Protein AF-F2JMZ4-F1 (afdb_monomer_lite)

Secondary structure (DSSP, 8-state):
-EEEE---GGG--EEEEEEEETTEEEEEEE--TT-SEEEEEEEETTS-----TTS-SEEEEHHHHHHHSSEEES---BSEEEEEEEEEEE-SS-EEEEEPGGGTTEEEEE-B-EEEEEEEEEEEPTT-SEEEEEEEEEESS-B-GGGEEEEEEESS--SSTTSSEEEE-SSPBPSEEEEPPPEEEETTEEEEEEE-TT-TTGGGEEEEE-

pLDDT: mean 90.11, std 8.17, range [57.97, 98.44]

Foldseek 3Di:
DAEDACPDPLQDKADWDWDADQQKIWIDTDHRPPAQWKFKAKDAPVDPDDGDPVDGPDIGGPVNCVVVVTDMDNHNDAFKMKMFIWGWDDDPVDTYTYDYPPQRRMDIDHGHAWEKEKEWDWADDPPDQKIKIKMKIATQAKFFQQQKWKFKDFQDAAPACVRHDIDTAPGTDHHGIDTGDIDIHGPRIYMDMDTHPPDPPSVSHDYYYD

Sequence (210 aa):
MEVKMCENTLLRLTGLKAEVKEDEVYLSFKWPRELEQVYIYRRNLLEKEDFNRDKPYRKYTQSEYVRFGGFIDAHPGMGLIEYEVCPYVQTPEETYLISSEEGNNRVQVMTRKIAIRYILKERKKLFSNSKMVQMQVFCEVDLPREALCYVKKKGSIPVNNEDGMQFQFISDFVAGDNILPEIEVAKDEYVRIYLSDEVEHKEVYGIYKE

Organism: Cellulosilyticum lentocellum (strain ATCC 49066 / DSM 5427 / NCIMB 11756 / RHM5) (NCBI:txid642492)

Radius of gyration: 24.06 Å; chains: 1; bounding box: 59×27×70 Å

Structure (mmCIF, N/CA/C/O backbone):
data_AF-F2JMZ4-F1
#
_entry.id   AF-F2JMZ4-F1
#
loop_
_atom_site.group_PDB
_atom_site.id
_atom_site.type_symbol
_atom_site.label_atom_id
_atom_site.label_alt_id
_atom_site.label_comp_id
_atom_site.label_asym_id
_atom_site.label_entity_id
_atom_site.label_seq_id
_atom_site.pdbx_PDB_ins_code
_atom_site.Cartn_x
_atom_site.Cartn_y
_atom_site.Cartn_z
_atom_site.occupancy
_atom_site.B_iso_or_equiv
_atom_site.auth_seq_id
_atom_site.auth_comp_id
_atom_site.auth_asym_id
_atom_site.auth_atom_id
_atom_site.pdbx_PDB_model_num
ATOM 1 N N . MET A 1 1 ? 14.142 -15.835 -19.908 1.00 71.62 1 MET A N 1
ATOM 2 C CA . MET A 1 1 ? 14.962 -14.977 -20.809 1.00 71.62 1 MET A CA 1
ATOM 3 C C . MET A 1 1 ? 16.226 -14.569 -20.062 1.00 71.62 1 MET A C 1
ATOM 5 O O . MET A 1 1 ? 16.128 -14.367 -18.859 1.00 71.62 1 MET A O 1
ATOM 9 N N . GLU A 1 2 ? 17.390 -14.505 -20.714 1.00 81.69 2 GLU A N 1
ATOM 10 C CA . GLU A 1 2 ? 18.656 -14.173 -20.034 1.00 81.69 2 GLU A CA 1
ATOM 11 C C . GLU A 1 2 ? 18.690 -12.692 -19.611 1.00 81.69 2 GLU A C 1
ATOM 13 O O . GLU A 1 2 ? 18.217 -11.823 -20.348 1.00 81.69 2 GLU A O 1
ATOM 18 N N . VAL A 1 3 ? 19.226 -12.408 -18.419 1.00 78.56 3 VAL A N 1
ATOM 19 C CA . VAL A 1 3 ? 19.448 -11.047 -17.905 1.00 78.56 3 VAL A CA 1
ATOM 20 C C . VAL A 1 3 ? 20.950 -10.835 -17.759 1.00 78.56 3 VAL A C 1
ATOM 22 O O . VAL A 1 3 ? 21.609 -11.611 -17.068 1.00 78.56 3 VAL A O 1
ATOM 25 N N . LYS A 1 4 ? 21.482 -9.792 -18.396 1.00 81.38 4 LYS A N 1
ATOM 26 C CA . LYS A 1 4 ? 22.909 -9.452 -18.398 1.00 81.38 4 LYS A CA 1
ATOM 27 C C . LYS A 1 4 ? 23.152 -8.116 -17.702 1.00 81.38 4 LYS A C 1
ATOM 29 O O . LYS A 1 4 ? 22.311 -7.217 -17.748 1.00 81.38 4 LYS A O 1
ATOM 34 N N . MET A 1 5 ? 24.322 -7.974 -17.085 1.00 74.94 5 MET A N 1
ATOM 35 C CA . MET A 1 5 ? 24.767 -6.690 -16.544 1.00 74.94 5 MET A CA 1
ATOM 36 C C . MET A 1 5 ? 25.103 -5.713 -17.676 1.00 74.94 5 MET A C 1
ATOM 38 O O . MET A 1 5 ? 25.609 -6.102 -18.728 1.00 74.94 5 MET A O 1
ATOM 42 N N . CYS A 1 6 ? 24.803 -4.432 -17.463 1.00 68.44 6 CYS A N 1
ATOM 43 C CA . CYS A 1 6 ? 25.026 -3.380 -18.451 1.00 68.44 6 CYS A CA 1
ATOM 44 C C . CYS A 1 6 ? 26.509 -2.981 -18.547 1.00 68.44 6 CYS A C 1
ATOM 46 O O . CYS A 1 6 ? 26.918 -2.003 -17.927 1.00 68.44 6 CYS A O 1
ATOM 48 N N . GLU A 1 7 ? 27.309 -3.677 -19.355 1.00 70.69 7 GLU A N 1
ATOM 49 C CA . GLU A 1 7 ? 28.701 -3.260 -19.622 1.00 70.69 7 GLU A CA 1
ATOM 50 C C . GLU A 1 7 ? 28.785 -2.088 -20.622 1.00 70.69 7 GLU A C 1
ATOM 52 O O . GLU A 1 7 ? 29.733 -1.302 -20.602 1.00 70.69 7 GLU A O 1
ATOM 57 N N . ASN A 1 8 ? 27.760 -1.915 -21.467 1.00 73.31 8 ASN A N 1
ATOM 58 C CA . ASN A 1 8 ? 27.677 -0.835 -22.451 1.00 73.31 8 ASN A CA 1
ATOM 59 C C . ASN A 1 8 ? 26.811 0.330 -21.942 1.00 73.31 8 ASN A C 1
ATOM 61 O O . ASN A 1 8 ? 25.591 0.216 -21.813 1.00 73.31 8 ASN A O 1
ATOM 65 N N . THR A 1 9 ? 27.424 1.492 -21.716 1.00 69.94 9 THR A N 1
ATOM 66 C CA . THR A 1 9 ? 26.734 2.699 -21.230 1.00 69.94 9 THR A CA 1
ATOM 67 C C . THR A 1 9 ? 25.682 3.246 -22.201 1.00 69.94 9 THR A C 1
ATOM 69 O O . THR A 1 9 ? 24.752 3.916 -21.753 1.00 69.94 9 THR A O 1
ATOM 72 N N . LEU A 1 10 ? 25.768 2.933 -23.500 1.00 72.94 10 LEU A N 1
ATOM 73 C CA . LEU A 1 10 ? 24.797 3.354 -24.521 1.00 72.94 10 LEU A CA 1
ATOM 74 C C . LEU A 1 10 ? 23.452 2.632 -24.410 1.00 72.94 10 LEU A C 1
ATOM 76 O O . LEU A 1 10 ? 22.448 3.138 -24.912 1.00 72.94 10 LEU A O 1
ATOM 80 N N . LEU A 1 11 ? 23.429 1.489 -23.724 1.00 77.94 11 LEU A N 1
ATOM 81 C CA . LEU A 1 11 ? 22.230 0.690 -23.469 1.00 77.94 11 LEU A CA 1
ATOM 82 C C . LEU A 1 11 ? 21.652 0.950 -22.070 1.00 77.94 11 LEU A C 1
ATOM 84 O O . LEU A 1 11 ? 20.615 0.395 -21.701 1.00 77.94 11 LEU A O 1
ATOM 88 N N . ARG A 1 12 ? 22.302 1.818 -21.282 1.00 78.50 12 ARG A N 1
ATOM 89 C CA . ARG A 1 12 ? 21.918 2.094 -19.900 1.00 78.50 12 ARG A CA 1
ATOM 90 C C . ARG A 1 12 ? 20.732 3.050 -19.841 1.00 78.50 12 ARG A C 1
ATOM 92 O O . ARG A 1 12 ? 20.818 4.213 -20.235 1.00 78.50 12 ARG A O 1
ATOM 99 N N . LEU A 1 13 ? 19.644 2.581 -19.239 1.00 85.69 13 LEU A N 1
ATOM 100 C CA . LEU A 1 13 ? 18.532 3.436 -18.844 1.00 85.69 13 LEU A CA 1
ATOM 101 C C . LEU A 1 13 ? 18.951 4.331 -17.672 1.00 85.69 13 LEU A C 1
ATOM 103 O O . LEU A 1 13 ? 19.556 3.865 -16.706 1.00 85.69 13 LEU A O 1
ATOM 107 N N . THR A 1 14 ? 18.641 5.625 -17.762 1.00 87.31 14 THR A N 1
ATOM 108 C CA . THR A 1 14 ? 18.951 6.601 -16.708 1.00 87.31 14 THR A CA 1
ATOM 109 C C . THR A 1 14 ? 17.801 7.574 -16.487 1.00 87.31 14 THR A C 1
ATOM 111 O O . THR A 1 14 ? 17.000 7.838 -17.384 1.00 87.31 14 THR A O 1
ATOM 114 N N . GLY A 1 15 ? 17.740 8.150 -15.284 1.00 89.69 15 GLY A N 1
ATOM 115 C CA . GLY A 1 15 ? 16.773 9.194 -14.953 1.00 89.69 15 GLY A CA 1
ATOM 116 C C . GLY A 1 15 ? 15.327 8.709 -14.900 1.00 89.69 15 GLY A C 1
ATOM 117 O O . GLY A 1 15 ? 14.443 9.496 -15.230 1.00 89.69 15 GLY A O 1
ATOM 118 N N . LEU A 1 16 ? 15.101 7.446 -14.519 1.00 93.94 16 LEU A N 1
ATOM 119 C CA . LEU A 1 16 ? 13.759 6.926 -14.291 1.00 93.94 16 LEU A CA 1
ATOM 120 C C . LEU A 1 16 ? 13.076 7.697 -13.162 1.00 93.94 16 LEU A C 1
ATOM 122 O O . LEU A 1 16 ? 13.628 7.861 -12.075 1.00 93.94 16 LEU A O 1
ATOM 126 N N . LYS A 1 17 ? 11.870 8.176 -13.443 1.00 95.12 17 LYS A N 1
ATOM 127 C CA . LYS A 1 17 ? 10.995 8.876 -12.508 1.00 95.12 17 LYS A CA 1
ATOM 128 C C . LYS A 1 17 ? 9.567 8.396 -12.703 1.00 95.12 17 LYS A C 1
ATOM 130 O O . LYS A 1 17 ? 9.170 8.105 -13.831 1.00 95.12 17 LYS A O 1
ATOM 135 N N . ALA A 1 18 ? 8.814 8.388 -11.612 1.00 96.12 18 ALA A N 1
ATOM 136 C CA . ALA A 1 18 ? 7.379 8.174 -11.601 1.00 96.12 18 ALA A CA 1
ATOM 137 C C . ALA A 1 18 ? 6.687 9.423 -11.048 1.00 96.12 18 ALA A C 1
ATOM 139 O O . ALA A 1 18 ? 7.177 10.041 -10.102 1.00 96.12 18 ALA A O 1
ATOM 140 N N . GLU A 1 19 ? 5.554 9.781 -11.634 1.00 95.19 19 GLU A N 1
ATOM 141 C CA . GLU A 1 19 ? 4.667 10.837 -11.154 1.00 95.19 19 GLU A CA 1
ATOM 142 C C . GLU A 1 19 ? 3.243 10.278 -11.100 1.00 95.19 19 GLU A C 1
ATOM 144 O O . GLU A 1 19 ? 2.803 9.643 -12.056 1.00 95.19 19 GLU A O 1
ATOM 149 N N . VAL A 1 20 ? 2.532 10.499 -9.993 1.00 93.06 20 VAL A N 1
ATOM 150 C CA . VAL A 1 20 ? 1.105 10.158 -9.888 1.00 93.06 20 VAL A CA 1
ATOM 151 C C . VAL A 1 20 ? 0.288 11.366 -10.307 1.00 93.06 20 VAL A C 1
ATOM 153 O O . VAL A 1 20 ? 0.484 12.457 -9.768 1.00 93.06 20 VAL A O 1
ATOM 156 N N . LYS A 1 21 ? -0.631 11.171 -11.248 1.00 89.88 21 LYS A N 1
ATOM 157 C CA . LYS A 1 21 ? -1.604 12.182 -11.665 1.00 89.88 21 LYS A CA 1
ATOM 158 C C . LYS A 1 21 ? -2.984 11.571 -11.571 1.00 89.88 21 LYS A C 1
ATOM 160 O O . LYS A 1 21 ? -3.305 10.682 -12.346 1.00 89.88 21 LYS A O 1
ATOM 165 N N . GLU A 1 22 ? -3.773 12.062 -10.618 1.00 85.00 22 GLU A N 1
ATOM 166 C CA . GLU A 1 22 ? -5.086 11.494 -10.303 1.00 85.00 22 GLU A CA 1
ATOM 167 C C . GLU A 1 22 ? -4.953 9.995 -9.980 1.00 85.00 22 GLU A C 1
ATOM 169 O O . GLU A 1 22 ? -4.332 9.661 -8.970 1.00 85.00 22 GLU A O 1
ATOM 174 N N . ASP A 1 23 ? -5.461 9.118 -10.846 1.00 85.94 23 ASP A N 1
ATOM 175 C CA . ASP A 1 23 ? -5.386 7.660 -10.709 1.00 85.94 23 ASP A CA 1
ATOM 176 C C . ASP A 1 23 ? -4.386 7.009 -11.689 1.00 85.94 23 ASP A C 1
ATOM 178 O O . ASP A 1 23 ? -4.310 5.785 -11.780 1.00 85.94 23 ASP A O 1
ATOM 182 N N . GLU A 1 24 ? -3.582 7.802 -12.405 1.00 93.69 24 GLU A N 1
ATOM 183 C CA . GLU A 1 24 ? -2.580 7.319 -13.359 1.00 93.69 24 GLU A CA 1
ATOM 184 C C . GLU A 1 24 ? -1.150 7.444 -12.814 1.00 93.69 24 GLU A C 1
ATOM 186 O O . GLU A 1 24 ? -0.809 8.383 -12.085 1.00 93.69 24 GLU A O 1
ATOM 191 N N . VAL A 1 25 ? -0.269 6.529 -13.230 1.00 96.62 25 VAL A N 1
ATOM 192 C CA . VAL A 1 25 ? 1.182 6.661 -13.035 1.00 96.62 25 VAL A CA 1
ATOM 193 C C . VAL A 1 25 ? 1.862 6.967 -14.360 1.00 96.62 25 VAL A C 1
ATOM 195 O O . VAL A 1 25 ? 1.789 6.196 -15.316 1.00 96.62 25 VAL A O 1
ATOM 198 N N . TYR A 1 26 ? 2.603 8.069 -14.382 1.00 97.12 26 TYR A N 1
ATOM 199 C CA . TYR A 1 26 ? 3.434 8.478 -15.499 1.00 97.12 26 TYR A CA 1
ATOM 200 C C . TYR A 1 26 ? 4.899 8.134 -15.242 1.00 97.12 26 TYR A C 1
ATOM 202 O O . TYR A 1 26 ? 5.514 8.665 -14.314 1.00 97.12 26 TYR A O 1
ATOM 210 N N . LEU A 1 27 ? 5.486 7.284 -16.084 1.00 97.31 27 LEU A N 1
ATOM 211 C CA . LEU A 1 27 ? 6.915 6.989 -16.063 1.00 97.31 27 LEU A CA 1
ATOM 212 C C . LEU A 1 27 ? 7.646 7.785 -17.140 1.00 97.31 27 LEU A C 1
ATOM 214 O O . LEU A 1 27 ? 7.276 7.773 -18.317 1.00 97.31 27 LEU A O 1
ATOM 218 N N . SER A 1 28 ? 8.751 8.409 -16.743 1.00 95.88 28 SER A N 1
ATOM 219 C CA . SER A 1 28 ? 9.684 9.063 -17.660 1.00 95.88 28 SER A CA 1
ATOM 220 C C . SER A 1 28 ? 11.114 8.628 -17.378 1.00 95.88 28 SER A C 1
ATOM 222 O O . SER A 1 28 ? 11.504 8.443 -16.229 1.00 95.88 28 SER A O 1
ATOM 224 N N . PHE A 1 29 ? 11.897 8.441 -18.433 1.00 93.94 29 PHE A N 1
ATOM 225 C CA . PHE A 1 29 ? 13.311 8.095 -18.376 1.00 93.94 29 PHE A CA 1
ATOM 226 C C . PHE A 1 29 ? 14.028 8.556 -19.647 1.00 93.94 29 PHE A C 1
ATOM 228 O O . PHE A 1 29 ? 13.418 8.854 -20.676 1.00 93.94 29 PHE A O 1
ATOM 235 N N . LYS A 1 30 ? 15.358 8.625 -19.596 1.00 91.69 30 LYS A N 1
ATOM 236 C CA . LYS A 1 30 ? 16.160 8.869 -20.796 1.00 91.69 30 LYS A CA 1
ATOM 237 C C . LYS A 1 30 ? 16.219 7.582 -21.607 1.00 91.69 30 LYS A C 1
ATOM 239 O O . LYS A 1 30 ? 16.822 6.603 -21.169 1.00 91.69 30 LYS A O 1
ATOM 244 N N . TRP A 1 31 ? 15.586 7.604 -22.776 1.00 90.50 31 TRP A N 1
ATOM 245 C CA . TRP A 1 31 ? 15.581 6.472 -23.694 1.00 90.50 31 TRP A CA 1
ATOM 246 C C . TRP A 1 31 ? 16.996 6.215 -24.253 1.00 90.50 31 TRP A C 1
ATOM 248 O O . TRP A 1 31 ? 17.584 7.139 -24.829 1.00 90.50 31 TRP A O 1
ATOM 258 N N . PRO A 1 32 ? 17.561 5.004 -24.105 1.00 86.00 32 PRO A N 1
ATOM 259 C CA . PRO A 1 32 ? 18.874 4.677 -24.666 1.00 86.00 32 PRO A CA 1
ATOM 260 C C . PRO A 1 32 ? 18.829 4.614 -26.200 1.00 86.00 32 PRO A C 1
ATOM 262 O O . PRO A 1 32 ? 17.909 4.040 -26.775 1.00 86.00 32 PRO A O 1
ATOM 265 N N . ARG A 1 33 ? 19.808 5.224 -26.882 1.00 79.06 33 ARG A N 1
ATOM 266 C CA . ARG A 1 33 ? 19.733 5.500 -28.335 1.00 79.06 33 ARG A CA 1
ATOM 267 C C . ARG A 1 33 ? 19.609 4.260 -29.218 1.00 79.06 33 ARG A C 1
ATOM 269 O O . ARG A 1 33 ? 19.007 4.357 -30.278 1.00 79.06 33 ARG A O 1
ATOM 276 N N . GLU A 1 34 ? 20.195 3.147 -28.801 1.00 81.44 34 GLU A N 1
ATOM 277 C CA . GLU A 1 34 ? 20.312 1.931 -29.616 1.00 81.44 34 GLU A CA 1
ATOM 278 C C . GLU A 1 34 ? 19.190 0.917 -29.350 1.00 81.44 34 GLU A C 1
ATOM 280 O O . GLU A 1 34 ? 19.216 -0.188 -29.879 1.00 81.44 34 GLU A O 1
ATOM 285 N N . LEU A 1 35 ? 18.201 1.275 -28.524 1.00 86.56 35 LEU A N 1
ATOM 286 C CA . LEU A 1 35 ? 17.114 0.374 -28.159 1.00 86.56 35 LEU A CA 1
ATOM 287 C C . LEU A 1 35 ? 15.828 0.724 -28.891 1.00 86.56 35 LEU A C 1
ATOM 289 O O . LEU A 1 35 ? 15.330 1.845 -28.796 1.00 86.56 35 LEU A O 1
ATOM 293 N N . GLU A 1 36 ? 15.225 -0.278 -29.515 1.00 88.94 36 GLU A N 1
ATOM 294 C CA . GLU A 1 36 ? 13.892 -0.147 -30.104 1.00 88.94 36 GLU A CA 1
ATOM 295 C C . GLU A 1 36 ? 12.783 -0.353 -29.067 1.00 88.94 36 GLU A C 1
ATOM 297 O O . GLU A 1 36 ? 11.700 0.231 -29.180 1.00 88.94 36 GLU A O 1
ATOM 302 N N . GLN A 1 37 ? 13.050 -1.150 -28.026 1.00 92.56 37 GLN A N 1
ATOM 303 C CA . GLN A 1 37 ? 12.059 -1.494 -27.014 1.00 92.56 37 GLN A CA 1
ATOM 304 C C . GLN A 1 37 ? 12.648 -1.736 -25.620 1.00 92.56 37 GLN A C 1
ATOM 306 O O . GLN A 1 37 ? 13.817 -2.079 -25.440 1.00 92.56 37 GLN A O 1
ATOM 311 N N . VAL A 1 38 ? 11.783 -1.587 -24.621 1.00 93.12 38 VAL A N 1
ATOM 312 C CA . VAL A 1 38 ? 12.036 -1.902 -23.215 1.00 93.12 38 VAL A CA 1
ATOM 313 C C . VAL A 1 38 ? 10.923 -2.794 -22.683 1.00 93.12 38 VAL A C 1
ATOM 315 O O . VAL A 1 38 ? 9.795 -2.796 -23.184 1.00 93.12 38 VAL A O 1
ATOM 318 N N . TYR A 1 39 ? 11.234 -3.566 -21.652 1.00 93.69 39 TYR A N 1
ATOM 319 C CA . TYR A 1 39 ? 10.261 -4.337 -20.893 1.00 93.69 39 TYR A CA 1
ATOM 320 C C . TYR A 1 39 ? 9.989 -3.608 -19.587 1.00 93.69 39 TYR A C 1
ATOM 322 O O . TYR A 1 39 ? 10.907 -3.320 -18.823 1.00 93.69 39 TYR A O 1
ATOM 330 N N . ILE A 1 40 ? 8.722 -3.312 -19.339 1.00 94.50 40 ILE A N 1
ATOM 331 C CA . ILE A 1 40 ? 8.254 -2.708 -18.102 1.00 94.50 40 ILE A CA 1
ATOM 332 C C . ILE A 1 40 ? 7.634 -3.818 -17.272 1.00 94.50 40 ILE A C 1
ATOM 334 O O . ILE A 1 40 ? 6.729 -4.528 -17.716 1.00 94.50 40 ILE A O 1
ATOM 338 N N . TYR A 1 41 ? 8.135 -3.951 -16.061 1.00 93.25 41 TYR A N 1
ATOM 339 C CA . TYR A 1 41 ? 7.590 -4.793 -15.019 1.00 93.25 41 TYR A CA 1
ATOM 340 C C . TYR A 1 41 ? 6.910 -3.916 -13.977 1.00 93.25 41 TYR A C 1
ATOM 342 O O . TYR A 1 41 ? 7.332 -2.785 -13.737 1.00 93.25 41 TYR A O 1
ATOM 350 N N . ARG A 1 42 ? 5.863 -4.457 -13.361 1.00 92.69 42 ARG A N 1
ATOM 351 C CA . ARG A 1 42 ? 5.072 -3.798 -12.327 1.00 92.69 42 ARG A CA 1
ATOM 352 C C . ARG A 1 42 ? 4.809 -4.798 -11.215 1.00 92.69 42 ARG A C 1
ATOM 354 O O . ARG A 1 42 ? 4.449 -5.936 -11.512 1.00 92.69 42 ARG A O 1
ATOM 361 N N . ARG A 1 43 ? 4.968 -4.374 -9.965 1.00 90.25 43 ARG A N 1
ATOM 362 C CA . ARG A 1 43 ? 4.593 -5.163 -8.788 1.00 90.25 43 ARG A CA 1
ATOM 363 C C . ARG A 1 43 ? 4.015 -4.274 -7.697 1.00 90.25 43 ARG A C 1
ATOM 365 O O . ARG A 1 43 ? 4.502 -3.165 -7.493 1.00 90.25 43 ARG A O 1
ATOM 372 N N . ASN A 1 44 ? 3.006 -4.777 -6.998 1.00 88.50 44 ASN A N 1
ATOM 373 C CA . ASN A 1 44 ? 2.547 -4.193 -5.747 1.00 88.50 44 ASN A CA 1
ATOM 374 C C . ASN A 1 44 ? 3.409 -4.765 -4.618 1.00 88.50 44 ASN A C 1
ATOM 376 O O . ASN A 1 44 ? 3.430 -5.975 -4.416 1.00 88.50 44 ASN A O 1
ATOM 380 N N . LEU A 1 45 ? 4.153 -3.918 -3.906 1.00 86.50 45 LEU A N 1
ATOM 381 C CA . LEU A 1 45 ? 5.062 -4.367 -2.843 1.00 86.50 45 LEU A CA 1
ATOM 382 C C . LEU A 1 45 ? 4.331 -4.860 -1.588 1.00 86.50 45 LEU A C 1
ATOM 384 O O . LEU A 1 45 ? 4.963 -5.431 -0.706 1.00 86.50 45 LEU A O 1
ATOM 388 N N . LEU A 1 46 ? 3.017 -4.649 -1.515 1.00 80.94 46 LEU A N 1
ATOM 389 C CA . LEU A 1 46 ? 2.171 -5.129 -0.424 1.00 80.94 46 LEU A CA 1
ATOM 390 C C . LEU A 1 46 ? 1.592 -6.522 -0.705 1.00 80.94 46 LEU A C 1
ATOM 392 O O . LEU A 1 46 ? 1.131 -7.200 0.212 1.00 80.94 46 LEU A O 1
ATOM 396 N N . GLU A 1 47 ? 1.605 -6.958 -1.963 1.00 78.44 47 GLU A N 1
ATOM 397 C CA . GLU A 1 47 ? 1.124 -8.278 -2.353 1.00 78.44 47 GLU A CA 1
ATOM 398 C C . GLU A 1 47 ? 2.245 -9.309 -2.204 1.00 78.44 47 GLU A C 1
ATOM 400 O O . GLU A 1 47 ? 3.397 -9.072 -2.563 1.00 78.44 47 GLU A O 1
ATOM 405 N N . LYS A 1 48 ? 1.894 -10.493 -1.693 1.00 66.56 48 LYS A N 1
ATOM 406 C CA . LYS A 1 48 ? 2.830 -11.619 -1.542 1.00 66.56 48 LYS A CA 1
ATOM 407 C C . LYS A 1 48 ? 3.035 -12.409 -2.838 1.00 66.56 48 LYS A C 1
ATOM 409 O O . LYS A 1 48 ? 3.611 -13.492 -2.790 1.00 66.56 48 LYS A O 1
ATOM 414 N N . GLU A 1 49 ? 2.520 -11.931 -3.970 1.00 69.56 49 GLU A N 1
ATOM 415 C CA . GLU A 1 49 ? 2.678 -12.636 -5.240 1.00 69.56 49 GLU A CA 1
ATOM 416 C C . GLU A 1 49 ? 4.149 -12.684 -5.665 1.00 69.56 49 GLU A C 1
ATOM 418 O O . GLU A 1 49 ? 4.863 -11.677 -5.666 1.00 69.56 49 GLU A O 1
ATOM 423 N N . ASP A 1 50 ? 4.593 -13.877 -6.066 1.00 68.69 50 ASP A N 1
ATOM 424 C CA . ASP A 1 50 ? 5.933 -14.071 -6.597 1.00 68.69 50 ASP A CA 1
ATOM 425 C C . ASP A 1 50 ? 6.102 -13.275 -7.894 1.00 68.69 50 ASP A C 1
ATOM 427 O O . ASP A 1 50 ? 5.404 -13.477 -8.893 1.00 68.69 50 ASP A O 1
ATOM 431 N N . PHE A 1 51 ? 7.080 -12.372 -7.894 1.00 75.75 51 PHE A N 1
ATOM 432 C CA . PHE A 1 51 ? 7.393 -11.551 -9.052 1.00 75.75 51 PHE A CA 1
ATOM 433 C C . PHE A 1 51 ? 7.851 -12.412 -10.239 1.00 75.75 51 PHE A C 1
ATOM 435 O O . PHE A 1 51 ? 8.974 -12.923 -10.277 1.00 75.75 51 PHE A O 1
ATOM 442 N N . ASN A 1 52 ? 6.990 -12.537 -11.249 1.00 78.81 52 ASN A N 1
ATOM 443 C CA . ASN A 1 52 ? 7.276 -13.332 -12.435 1.00 78.81 52 ASN A CA 1
ATOM 444 C C . ASN A 1 52 ? 8.078 -12.532 -13.479 1.00 78.81 52 ASN A C 1
ATOM 446 O O . ASN A 1 52 ? 7.520 -11.784 -14.284 1.00 78.81 52 ASN A O 1
ATOM 450 N N . ARG A 1 53 ? 9.399 -12.746 -13.522 1.00 77.25 53 ARG A N 1
ATOM 451 C CA . ARG A 1 53 ? 10.289 -12.114 -14.516 1.00 77.25 53 ARG A CA 1
ATOM 452 C C . ARG A 1 53 ? 10.045 -12.557 -15.961 1.00 77.25 53 ARG A C 1
ATOM 454 O O . ARG A 1 53 ? 10.457 -11.844 -16.877 1.00 77.25 53 ARG A O 1
ATOM 461 N N . ASP A 1 54 ? 9.375 -13.678 -16.198 1.00 80.06 54 ASP A N 1
ATOM 462 C CA . ASP A 1 54 ? 9.127 -14.169 -17.558 1.00 80.06 54 ASP A CA 1
ATOM 463 C C . ASP A 1 54 ? 7.955 -13.457 -18.246 1.00 80.06 54 ASP A C 1
ATOM 465 O O . ASP A 1 54 ? 7.813 -13.536 -19.469 1.00 80.06 54 ASP A O 1
ATOM 469 N N . LYS A 1 55 ? 7.130 -12.724 -17.488 1.00 85.44 55 LYS A N 1
ATOM 470 C CA . LYS A 1 55 ? 5.966 -12.000 -18.007 1.00 85.44 55 LYS A CA 1
ATOM 471 C C . LYS A 1 55 ? 6.086 -10.507 -17.696 1.00 85.44 55 LYS A C 1
ATOM 473 O O . LYS A 1 55 ? 5.672 -10.084 -16.619 1.00 85.44 55 LYS A O 1
ATOM 478 N N . PRO A 1 56 ? 6.639 -9.689 -18.614 1.00 90.81 56 PRO A N 1
ATOM 479 C CA . PRO A 1 56 ? 6.613 -8.246 -18.428 1.00 90.81 56 PRO A CA 1
ATOM 480 C C . PRO A 1 56 ? 5.163 -7.759 -18.398 1.00 90.81 56 PRO A C 1
ATOM 482 O O . PRO A 1 56 ? 4.317 -8.266 -19.137 1.00 90.81 56 PRO A O 1
ATOM 485 N N . TYR A 1 57 ? 4.900 -6.735 -17.590 1.00 92.88 57 TYR A N 1
ATOM 486 C CA . TYR A 1 57 ? 3.614 -6.041 -17.605 1.00 92.88 57 TYR A CA 1
ATOM 487 C C . TYR A 1 57 ? 3.358 -5.419 -18.982 1.00 92.88 57 TYR A C 1
ATOM 489 O O . TYR A 1 57 ? 2.264 -5.522 -19.537 1.00 92.88 57 TYR A O 1
ATOM 497 N N . ARG A 1 58 ? 4.400 -4.825 -19.580 1.00 95.06 58 ARG A N 1
ATOM 498 C CA . ARG A 1 58 ? 4.330 -4.236 -20.917 1.00 95.06 58 ARG A CA 1
ATOM 499 C C . ARG A 1 58 ? 5.651 -4.390 -21.665 1.00 95.06 58 ARG A C 1
ATOM 501 O O . ARG A 1 58 ? 6.717 -4.139 -21.116 1.00 95.06 58 ARG A O 1
ATOM 508 N N . LYS A 1 59 ? 5.572 -4.732 -22.952 1.00 94.56 59 LYS A N 1
ATOM 509 C CA . LYS A 1 59 ? 6.640 -4.445 -23.921 1.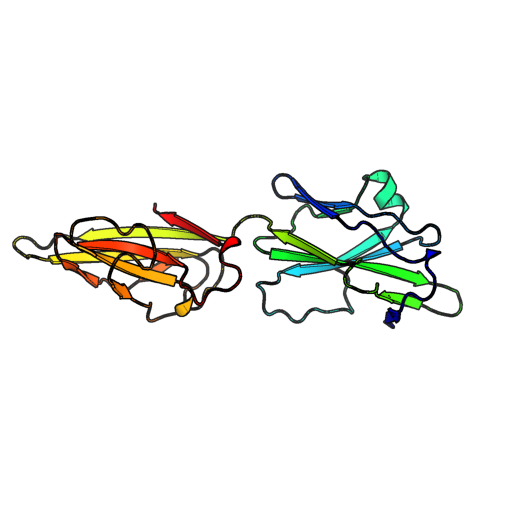00 94.56 59 LYS A CA 1
ATOM 510 C C . LYS A 1 59 ? 6.339 -3.081 -24.526 1.00 94.56 59 LYS A C 1
ATOM 512 O O . LYS A 1 59 ? 5.223 -2.882 -25.007 1.00 94.56 59 LYS A O 1
ATOM 517 N N . TYR A 1 60 ? 7.275 -2.148 -24.428 1.00 95.81 60 TYR A N 1
ATOM 518 C CA . TYR A 1 60 ? 7.051 -0.754 -24.790 1.00 95.81 60 TYR A CA 1
ATOM 519 C C . TYR A 1 60 ? 8.125 -0.280 -25.757 1.00 95.81 60 TYR A C 1
ATOM 521 O O . TYR A 1 60 ? 9.312 -0.500 -25.522 1.00 95.81 60 TYR A O 1
ATOM 529 N N . THR A 1 61 ? 7.709 0.339 -26.853 1.00 95.25 61 THR A N 1
ATOM 530 C CA . THR A 1 61 ? 8.594 0.749 -27.948 1.00 95.25 61 THR A CA 1
ATOM 531 C C . THR A 1 61 ? 9.005 2.211 -27.834 1.00 95.25 61 THR A C 1
ATOM 533 O O . THR A 1 61 ? 8.307 3.035 -27.236 1.00 95.25 61 THR A O 1
ATOM 536 N N . GLN A 1 62 ? 10.122 2.563 -28.470 1.00 94.38 62 GLN A N 1
ATOM 537 C CA . GLN A 1 62 ? 10.576 3.951 -28.543 1.00 94.38 62 GLN A CA 1
ATOM 538 C C . GLN A 1 62 ? 9.531 4.846 -29.219 1.00 94.38 62 GLN A C 1
ATOM 540 O O . GLN A 1 62 ? 9.305 5.977 -28.791 1.00 94.38 62 GLN A O 1
ATOM 545 N N . SER A 1 63 ? 8.868 4.340 -30.262 1.00 95.00 63 SER A N 1
ATOM 546 C CA . SER A 1 63 ? 7.827 5.077 -30.978 1.00 95.00 63 SER A CA 1
ATOM 547 C C . SER A 1 63 ? 6.614 5.370 -30.095 1.00 95.00 63 SER A C 1
ATOM 549 O O . SER A 1 63 ? 6.103 6.489 -30.137 1.00 95.00 63 SER A O 1
ATOM 551 N N . GLU A 1 64 ? 6.171 4.414 -29.268 1.00 96.50 64 GLU A N 1
ATOM 552 C CA . GLU A 1 64 ? 5.130 4.663 -28.261 1.00 96.50 64 GLU A CA 1
ATOM 553 C C . GLU A 1 64 ? 5.601 5.715 -27.247 1.00 96.50 64 GLU A C 1
ATOM 555 O O . GLU A 1 64 ? 4.898 6.697 -27.012 1.00 96.50 64 GLU A O 1
ATOM 560 N N . TYR A 1 65 ? 6.818 5.567 -26.716 1.00 95.81 65 TYR A N 1
ATOM 561 C CA . TYR A 1 65 ? 7.380 6.499 -25.739 1.00 95.81 65 TYR A CA 1
ATOM 562 C C . TYR A 1 65 ? 7.439 7.939 -26.263 1.00 95.81 65 TYR A C 1
ATOM 564 O O . TYR A 1 65 ? 7.017 8.865 -25.577 1.00 95.81 65 TYR A O 1
ATOM 572 N N . VAL A 1 66 ? 7.905 8.148 -27.496 1.00 94.19 66 VAL A N 1
ATOM 573 C CA . VAL A 1 66 ? 7.945 9.481 -28.124 1.00 94.19 66 VAL A CA 1
ATOM 574 C C . VAL A 1 66 ? 6.537 10.017 -28.376 1.00 94.19 66 VAL A C 1
ATOM 576 O O . VAL A 1 66 ? 6.281 11.193 -28.130 1.00 94.19 66 VAL A O 1
ATOM 579 N N . ARG A 1 67 ? 5.612 9.166 -28.837 1.00 96.06 67 ARG A N 1
ATOM 580 C CA . ARG A 1 67 ? 4.229 9.563 -29.135 1.00 96.06 67 ARG A CA 1
ATOM 581 C C . ARG A 1 67 ? 3.478 10.045 -27.894 1.00 96.06 67 ARG A C 1
ATOM 583 O O . ARG A 1 67 ? 2.704 10.992 -28.002 1.00 96.06 67 ARG A O 1
ATOM 590 N N . PHE A 1 68 ? 3.683 9.394 -26.752 1.00 94.25 68 PHE A N 1
ATOM 591 C CA . PHE A 1 68 ? 2.980 9.697 -25.501 1.00 94.25 68 PHE A CA 1
ATOM 592 C C . PHE A 1 68 ? 3.816 10.524 -24.511 1.00 94.25 68 PHE A C 1
ATOM 594 O O . PHE A 1 68 ? 3.324 10.883 -23.446 1.00 94.25 68 PHE A O 1
ATOM 601 N N . GLY A 1 69 ? 5.070 10.837 -24.853 1.00 93.88 69 GLY A N 1
ATOM 602 C CA . GLY A 1 69 ? 6.017 11.571 -24.007 1.00 93.88 69 GLY A CA 1
ATOM 603 C C . GLY A 1 69 ? 6.615 10.758 -22.849 1.00 93.88 69 GLY A C 1
ATOM 604 O O . GLY A 1 69 ? 7.413 11.295 -22.075 1.00 93.88 69 GLY A O 1
ATOM 605 N N . GLY A 1 70 ? 6.230 9.493 -22.700 1.00 94.94 70 GLY A N 1
ATOM 606 C CA . GLY A 1 70 ? 6.491 8.662 -21.531 1.00 94.94 70 GLY A CA 1
ATOM 607 C C . GLY A 1 70 ? 5.736 7.339 -21.615 1.00 94.94 70 GLY A C 1
ATOM 608 O O . GLY A 1 70 ? 5.201 6.986 -22.669 1.00 94.94 70 GLY A O 1
ATOM 609 N N . PHE A 1 71 ? 5.677 6.612 -20.504 1.00 96.75 71 PHE A N 1
ATOM 610 C CA . PHE A 1 71 ? 4.758 5.488 -20.317 1.00 96.75 71 PHE A CA 1
ATOM 611 C C . PHE A 1 71 ? 3.666 5.875 -19.315 1.00 96.75 71 PHE A C 1
ATOM 613 O O . PHE A 1 71 ? 3.966 6.494 -18.298 1.00 96.75 71 PHE A O 1
ATOM 620 N N . ILE A 1 72 ? 2.420 5.501 -19.603 1.00 96.56 72 ILE A N 1
ATOM 621 C CA . ILE A 1 72 ? 1.253 5.795 -18.766 1.00 96.56 72 ILE A CA 1
ATOM 622 C C . ILE A 1 72 ? 0.646 4.468 -18.318 1.00 96.56 72 ILE A C 1
ATOM 624 O O . ILE A 1 72 ? 0.222 3.670 -19.157 1.00 96.56 72 ILE A O 1
ATOM 628 N N . ASP A 1 73 ? 0.595 4.240 -17.008 1.00 95.94 73 ASP A N 1
ATOM 629 C CA . ASP A 1 73 ? -0.230 3.194 -16.410 1.00 95.94 73 ASP A CA 1
ATOM 630 C C . ASP A 1 73 ? -1.521 3.817 -15.880 1.00 95.94 73 ASP A C 1
ATOM 632 O O . ASP A 1 73 ? -1.522 4.458 -14.831 1.00 95.94 73 ASP A O 1
ATOM 636 N N . ALA A 1 74 ? -2.611 3.641 -16.625 1.00 93.12 74 ALA A N 1
ATOM 637 C CA . ALA A 1 74 ? -3.910 4.219 -16.286 1.00 93.12 74 ALA A CA 1
ATOM 638 C C . ALA A 1 74 ? -4.613 3.508 -15.115 1.00 93.12 74 ALA A C 1
ATOM 640 O O . ALA A 1 74 ? -5.584 4.023 -14.575 1.00 93.12 74 ALA A O 1
ATOM 641 N N . HIS A 1 75 ? -4.160 2.303 -14.746 1.00 91.31 75 HIS A N 1
ATOM 642 C CA . HIS A 1 75 ? -4.753 1.515 -13.662 1.00 91.31 75 HIS A CA 1
ATOM 643 C C . HIS A 1 75 ? -3.640 0.840 -12.845 1.00 91.31 75 HIS A C 1
ATOM 645 O O . HIS A 1 75 ? -3.489 -0.389 -12.880 1.00 91.31 75 HIS A O 1
ATOM 651 N N . PRO A 1 76 ? -2.830 1.634 -12.122 1.00 88.94 76 PRO A N 1
ATOM 652 C CA . PRO A 1 76 ? -1.652 1.149 -11.411 1.00 88.94 76 PRO A CA 1
ATOM 653 C C . PRO A 1 76 ? -2.011 0.309 -10.174 1.00 88.94 76 PRO A C 1
ATOM 655 O O . PRO A 1 76 ? -1.165 -0.428 -9.675 1.00 88.94 76 PRO A O 1
ATOM 658 N N . GLY A 1 77 ? -3.259 0.395 -9.698 1.00 86.62 77 GLY A N 1
ATOM 659 C CA . GLY A 1 77 ? -3.720 -0.228 -8.460 1.00 86.62 77 GLY A CA 1
ATOM 660 C C . GLY A 1 77 ? -3.663 0.736 -7.273 1.00 86.62 77 GLY A C 1
ATOM 661 O O . GLY A 1 77 ? -3.676 1.953 -7.448 1.00 86.62 77 GLY A O 1
ATOM 662 N N . MET A 1 78 ? -3.638 0.180 -6.062 1.00 87.25 78 MET A N 1
ATOM 663 C CA . MET A 1 78 ? -3.577 0.926 -4.802 1.00 87.25 78 MET A CA 1
ATOM 664 C C . MET A 1 78 ? -2.343 0.513 -4.000 1.00 87.25 78 MET A C 1
ATOM 666 O O . MET A 1 78 ? -1.856 -0.610 -4.122 1.00 87.25 78 MET A O 1
ATOM 670 N N . GLY A 1 79 ? -1.870 1.406 -3.135 1.00 88.94 79 GLY A N 1
ATOM 671 C CA . GLY A 1 79 ? -0.727 1.162 -2.264 1.00 88.94 79 GLY A CA 1
ATOM 672 C C . GLY A 1 79 ? 0.610 1.504 -2.919 1.00 88.94 79 GLY A C 1
ATOM 673 O O . GLY A 1 79 ? 0.741 2.529 -3.599 1.00 88.94 79 GLY A O 1
ATOM 674 N N . LEU A 1 80 ? 1.620 0.673 -2.656 1.00 90.94 80 LEU A N 1
ATOM 675 C CA . LEU A 1 80 ? 3.007 0.915 -3.047 1.00 90.94 80 LEU A CA 1
ATOM 676 C C . LEU A 1 80 ? 3.375 0.091 -4.279 1.00 90.94 80 LEU A C 1
ATOM 678 O O . LEU A 1 80 ? 3.590 -1.118 -4.196 1.00 90.94 80 LEU A O 1
ATOM 682 N N . ILE A 1 81 ? 3.472 0.763 -5.422 1.00 92.81 81 ILE A N 1
ATOM 683 C CA . ILE A 1 81 ? 3.773 0.124 -6.701 1.00 92.81 81 ILE A CA 1
ATOM 684 C C . ILE A 1 81 ? 5.238 0.354 -7.044 1.00 92.81 81 ILE A C 1
ATOM 686 O O . ILE A 1 81 ? 5.723 1.486 -7.023 1.00 92.81 81 ILE A O 1
ATOM 690 N N . GLU A 1 82 ? 5.945 -0.712 -7.400 1.00 93.12 82 GLU A N 1
ATOM 691 C CA . GLU A 1 82 ? 7.274 -0.629 -7.990 1.00 93.12 82 GLU A CA 1
ATOM 692 C C . GLU A 1 82 ? 7.213 -0.944 -9.482 1.00 93.12 82 GLU A C 1
ATOM 694 O O . GLU A 1 82 ? 6.660 -1.965 -9.903 1.00 93.12 82 GLU A O 1
ATOM 699 N N . TYR A 1 83 ? 7.842 -0.078 -10.270 1.00 94.50 83 TYR A N 1
ATOM 700 C CA . TYR A 1 83 ? 8.108 -0.312 -11.679 1.00 94.50 83 TYR A CA 1
ATOM 701 C C . TYR A 1 83 ? 9.583 -0.624 -11.884 1.00 94.50 83 TYR A C 1
ATOM 703 O O . TYR A 1 83 ? 10.444 0.062 -11.336 1.00 94.50 83 TYR A O 1
ATOM 711 N N . GLU A 1 84 ? 9.871 -1.620 -12.719 1.00 93.25 84 GLU A N 1
ATOM 712 C CA . GLU A 1 84 ? 11.218 -1.925 -13.205 1.00 93.25 84 GLU A CA 1
ATOM 713 C C . GLU A 1 84 ? 11.228 -1.841 -14.737 1.00 93.25 84 GLU A C 1
ATOM 715 O O . GLU A 1 84 ? 10.452 -2.525 -15.404 1.00 93.25 84 GLU A O 1
ATOM 720 N N . VAL A 1 85 ? 12.093 -1.001 -15.309 1.00 93.38 85 VAL A N 1
ATOM 721 C CA . VAL A 1 85 ? 12.213 -0.809 -16.762 1.00 93.38 85 VAL A CA 1
ATOM 722 C C . VAL A 1 85 ? 13.518 -1.420 -17.258 1.00 93.38 85 VAL A C 1
ATOM 724 O O . VAL A 1 85 ? 14.596 -0.854 -17.091 1.00 93.38 85 VAL A O 1
ATOM 727 N N . CYS A 1 86 ? 13.432 -2.576 -17.898 1.00 90.31 86 CYS A N 1
ATOM 728 C CA . CYS A 1 86 ? 14.585 -3.297 -18.419 1.00 90.31 86 CYS A CA 1
ATOM 729 C C . CYS A 1 86 ? 14.747 -3.031 -19.921 1.00 90.31 86 CYS A C 1
ATOM 731 O O . CYS A 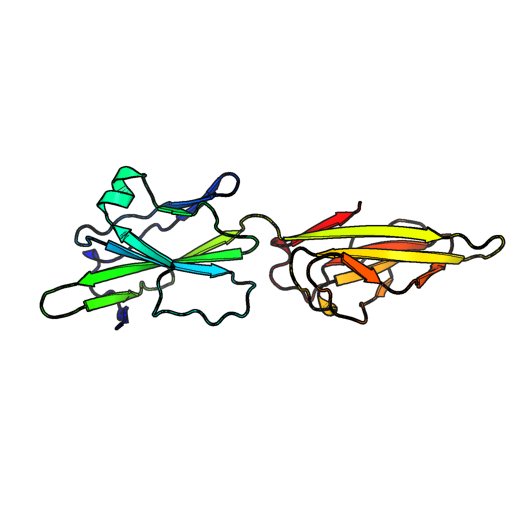1 86 ? 13.849 -3.378 -20.693 1.00 90.31 86 CYS A O 1
ATOM 733 N N . PRO A 1 87 ? 15.883 -2.474 -20.371 1.00 89.56 87 PRO A N 1
ATOM 734 C CA . PRO A 1 87 ? 16.278 -2.541 -21.772 1.00 89.56 87 PRO A CA 1
ATOM 735 C C . PRO A 1 87 ? 16.159 -3.958 -22.324 1.00 89.56 87 PRO A C 1
ATOM 737 O O . PRO A 1 87 ? 16.579 -4.913 -21.666 1.00 89.56 87 PRO A O 1
ATOM 740 N N . TYR A 1 88 ? 15.618 -4.077 -23.531 1.00 88.31 88 TYR A N 1
ATOM 741 C CA . TYR A 1 88 ? 15.568 -5.334 -24.258 1.00 88.31 88 TYR A CA 1
ATOM 742 C C . TYR A 1 88 ? 16.433 -5.227 -25.506 1.00 88.31 88 TYR A C 1
ATOM 744 O O . TYR A 1 88 ? 16.227 -4.343 -26.338 1.00 88.31 88 TYR A O 1
ATOM 752 N N . VAL A 1 89 ? 17.384 -6.145 -25.630 1.00 85.12 89 VAL A N 1
ATOM 753 C CA . VAL A 1 89 ? 18.264 -6.249 -26.787 1.00 85.12 89 VAL A CA 1
ATOM 754 C C . VAL A 1 89 ? 17.890 -7.500 -27.560 1.00 85.12 89 VAL A C 1
ATOM 756 O O . VAL A 1 89 ? 17.786 -8.588 -26.990 1.00 85.12 89 VAL A O 1
ATOM 759 N N . GLN A 1 90 ? 17.702 -7.330 -28.864 1.00 84.62 90 GLN A N 1
ATOM 760 C CA . GLN A 1 90 ? 17.515 -8.419 -29.808 1.00 84.62 90 GLN A CA 1
ATOM 761 C C . GLN A 1 90 ? 18.437 -8.191 -30.997 1.00 84.62 90 GLN A C 1
ATOM 763 O O . GLN A 1 90 ? 18.265 -7.241 -31.757 1.00 84.62 90 GLN A O 1
ATOM 768 N N . THR A 1 91 ? 19.413 -9.076 -31.140 1.00 82.25 91 THR A N 1
ATOM 769 C CA . THR A 1 91 ? 20.271 -9.184 -32.319 1.00 82.25 91 THR A CA 1
ATOM 770 C C . THR A 1 91 ? 19.985 -10.521 -33.015 1.00 82.25 91 THR A C 1
ATOM 772 O O . THR A 1 91 ? 19.255 -11.358 -32.471 1.00 82.25 91 THR A O 1
ATOM 775 N N . PRO A 1 92 ? 20.518 -10.760 -34.226 1.00 82.62 92 PRO A N 1
ATOM 776 C CA . PRO A 1 92 ? 20.434 -12.076 -34.858 1.00 82.62 92 PRO A CA 1
ATOM 777 C C . PRO A 1 92 ? 21.045 -13.211 -34.015 1.00 82.62 92 PRO A C 1
ATOM 779 O O . PRO A 1 92 ? 20.627 -14.359 -34.148 1.00 82.62 92 PRO A O 1
ATOM 782 N N . GLU A 1 93 ? 22.021 -12.903 -33.159 1.00 84.00 93 GLU A N 1
ATOM 783 C CA . GLU A 1 93 ? 22.781 -13.867 -32.358 1.00 84.00 93 GLU A CA 1
ATOM 784 C C . GLU A 1 93 ? 22.221 -14.059 -30.943 1.00 84.00 93 GLU A C 1
ATOM 786 O O . GLU 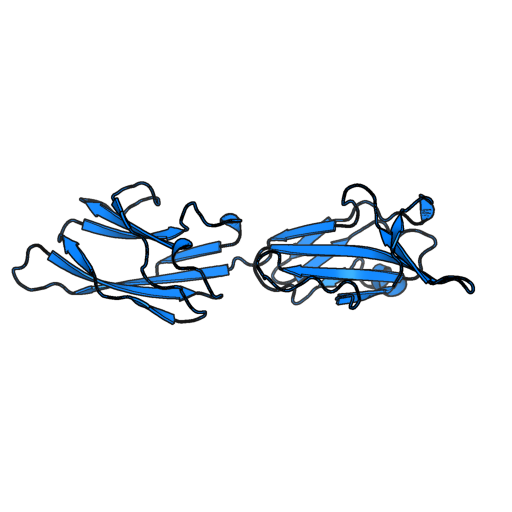A 1 93 ? 22.343 -15.150 -30.383 1.00 84.00 93 GLU A O 1
ATOM 791 N N . GLU A 1 94 ? 21.621 -13.025 -30.346 1.00 82.62 94 GLU A N 1
ATOM 792 C CA . GLU A 1 94 ? 21.202 -13.065 -28.946 1.00 82.62 94 GLU A CA 1
ATOM 793 C C . GLU A 1 94 ? 19.946 -12.245 -28.630 1.00 82.62 94 GLU A C 1
ATOM 795 O O . GLU A 1 94 ? 19.568 -11.289 -29.305 1.00 82.62 94 GLU A O 1
ATOM 800 N N . THR A 1 95 ? 19.269 -12.638 -27.551 1.00 84.25 95 THR A N 1
ATOM 801 C CA . THR A 1 95 ? 18.135 -11.907 -26.984 1.00 84.25 95 THR A CA 1
ATOM 802 C C . THR A 1 95 ? 18.249 -11.897 -25.470 1.00 84.25 95 THR A C 1
ATOM 804 O O . THR A 1 95 ? 18.192 -12.953 -24.835 1.00 84.25 95 THR A O 1
ATOM 807 N N . TYR A 1 96 ? 18.382 -10.711 -24.885 1.00 84.69 96 TYR A N 1
ATOM 808 C CA . TYR A 1 96 ? 18.576 -10.561 -23.447 1.00 84.69 96 TYR A CA 1
ATOM 809 C C . TYR A 1 96 ? 17.981 -9.257 -22.918 1.00 84.69 96 TYR A C 1
ATOM 811 O O . TYR A 1 96 ? 17.782 -8.281 -23.646 1.00 84.69 96 TYR A O 1
ATOM 819 N N . LEU A 1 97 ? 17.692 -9.252 -21.619 1.00 84.69 97 LEU A N 1
ATOM 820 C CA . LEU A 1 97 ? 17.411 -8.031 -20.875 1.00 84.69 97 LEU A CA 1
ATOM 821 C C . LEU A 1 97 ? 18.676 -7.511 -20.222 1.00 84.69 97 LEU A C 1
ATOM 823 O O . LEU A 1 97 ? 19.534 -8.286 -19.804 1.00 84.69 97 LEU A O 1
ATOM 827 N N . ILE A 1 98 ? 18.741 -6.201 -20.051 1.00 81.50 98 ILE A N 1
ATOM 828 C CA . ILE A 1 98 ? 19.816 -5.573 -19.295 1.00 81.50 98 ILE A CA 1
ATOM 829 C C . ILE A 1 98 ? 19.300 -5.210 -17.910 1.00 81.50 98 ILE A C 1
ATOM 831 O O . ILE A 1 98 ? 18.325 -4.466 -17.771 1.00 81.50 98 ILE A O 1
ATOM 835 N N . SER A 1 99 ? 19.977 -5.700 -16.876 1.00 75.56 99 SER A N 1
ATOM 836 C CA . SER A 1 99 ? 19.835 -5.161 -15.527 1.00 75.56 99 SER A CA 1
ATOM 837 C C . SER A 1 99 ? 20.720 -3.925 -15.375 1.00 75.56 99 SER A C 1
ATOM 839 O O . SER A 1 99 ? 21.888 -3.926 -15.768 1.00 75.56 99 SER A O 1
ATOM 841 N N . SER A 1 100 ? 20.171 -2.858 -14.796 1.00 66.69 100 SER A N 1
ATOM 842 C CA . SER A 1 100 ? 20.963 -1.677 -14.440 1.00 66.69 100 SER A CA 1
ATOM 843 C C . SER A 1 100 ? 21.625 -1.871 -13.074 1.00 66.69 100 SER A C 1
ATOM 845 O O . SER A 1 100 ? 21.039 -2.487 -12.184 1.00 66.69 100 SER A O 1
ATOM 847 N N . GLU A 1 101 ? 22.829 -1.330 -12.895 1.00 60.66 101 GLU A N 1
ATOM 848 C CA . GLU A 1 101 ? 23.466 -1.241 -11.579 1.00 60.66 101 GLU A CA 1
ATOM 849 C C . GLU A 1 101 ? 22.675 -0.313 -10.642 1.00 60.66 101 GLU A C 1
ATOM 851 O O . GLU A 1 101 ? 22.117 0.704 -11.073 1.00 60.66 101 GLU A O 1
ATOM 856 N N . GLU A 1 102 ? 22.649 -0.666 -9.353 1.00 57.97 102 GLU A N 1
ATOM 857 C CA . GLU A 1 102 ? 22.136 0.160 -8.247 1.00 57.97 102 GLU A CA 1
ATOM 858 C C . GLU A 1 102 ? 20.718 0.730 -8.450 1.00 57.97 102 GLU A C 1
ATOM 860 O O . GLU 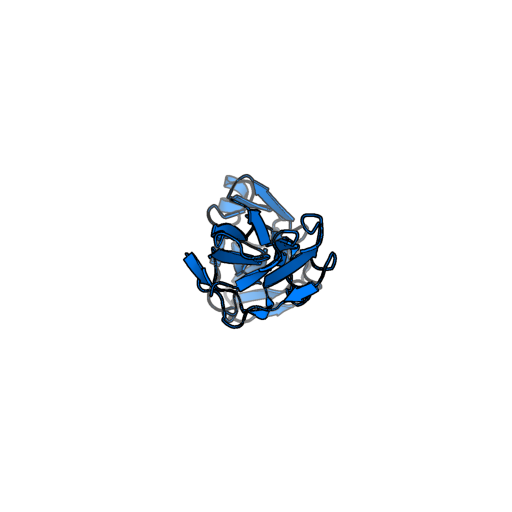A 1 102 ? 20.452 1.893 -8.163 1.00 57.97 102 GLU A O 1
ATOM 865 N N . GLY A 1 103 ? 19.778 -0.067 -8.969 1.00 62.03 103 GLY A N 1
ATOM 866 C CA . GLY A 1 103 ? 18.353 0.299 -8.953 1.00 62.03 103 GLY A CA 1
ATOM 867 C C . GLY A 1 103 ? 17.962 1.476 -9.855 1.00 62.03 103 GLY A C 1
ATOM 868 O O . GLY A 1 103 ? 16.827 1.932 -9.793 1.00 62.03 103 GLY A O 1
ATOM 869 N N . ASN A 1 104 ? 18.846 1.936 -10.746 1.00 78.38 104 ASN A N 1
ATOM 870 C CA . ASN A 1 104 ? 18.562 3.029 -11.692 1.00 78.38 104 ASN A CA 1
ATOM 871 C C . ASN A 1 104 ? 17.443 2.713 -12.701 1.00 78.38 104 ASN A C 1
ATOM 873 O O . ASN A 1 104 ? 16.951 3.607 -13.393 1.00 78.38 104 ASN A O 1
ATOM 877 N N . ASN A 1 105 ? 17.063 1.441 -12.807 1.00 88.19 105 ASN A N 1
ATOM 878 C CA . ASN A 1 105 ? 15.941 0.963 -13.600 1.00 88.19 105 ASN A CA 1
ATOM 879 C C . ASN A 1 105 ? 14.666 0.734 -12.781 1.00 88.19 105 ASN A C 1
ATOM 881 O O . ASN A 1 105 ? 13.695 0.238 -13.348 1.00 88.19 105 ASN A O 1
ATOM 885 N N . ARG A 1 106 ? 14.652 1.056 -11.483 1.00 92.06 106 ARG A N 1
ATOM 886 C CA . ARG A 1 106 ? 13.491 0.880 -10.610 1.00 92.06 106 ARG A CA 1
ATOM 887 C C . ARG A 1 106 ? 13.006 2.203 -10.056 1.00 92.06 106 ARG A C 1
ATOM 889 O O . ARG A 1 106 ? 13.790 3.106 -9.782 1.00 92.06 106 ARG A O 1
ATOM 896 N N . VAL A 1 107 ? 11.699 2.306 -9.873 1.00 93.75 107 VAL A N 1
ATOM 897 C CA . VAL A 1 107 ? 11.084 3.427 -9.170 1.00 93.75 107 VAL A CA 1
ATOM 898 C C . VAL A 1 107 ? 9.874 2.932 -8.398 1.00 93.75 107 VAL A C 1
ATOM 900 O O . VAL A 1 107 ? 9.072 2.156 -8.915 1.00 93.75 107 VAL A O 1
ATOM 903 N N . GLN A 1 108 ? 9.762 3.376 -7.151 1.00 93.69 108 GLN A N 1
ATOM 904 C CA . GLN A 1 108 ? 8.606 3.117 -6.304 1.00 93.69 108 GLN A CA 1
ATOM 905 C C . GLN A 1 108 ? 7.727 4.355 -6.267 1.00 93.69 108 GLN A C 1
ATOM 907 O O . GLN A 1 108 ? 8.219 5.485 -6.227 1.00 93.69 108 GLN A O 1
ATOM 912 N N . VAL A 1 109 ? 6.422 4.135 -6.279 1.00 93.12 109 VAL A N 1
ATOM 913 C CA . VAL A 1 109 ? 5.435 5.198 -6.226 1.00 93.12 109 VAL A CA 1
ATOM 914 C C . VAL A 1 109 ? 4.277 4.774 -5.338 1.00 93.12 109 VAL A C 1
ATOM 916 O O . VAL A 1 109 ? 3.727 3.680 -5.471 1.00 93.12 109 VAL A O 1
ATOM 919 N N . MET A 1 110 ? 3.916 5.653 -4.408 1.00 91.06 110 MET A N 1
ATOM 920 C CA . MET A 1 110 ? 2.677 5.510 -3.662 1.00 91.06 110 MET A CA 1
ATOM 921 C C . MET A 1 110 ? 1.547 6.042 -4.525 1.00 91.06 110 MET A C 1
ATOM 923 O O . MET A 1 110 ? 1.539 7.220 -4.873 1.00 91.06 110 MET A O 1
ATOM 927 N N . THR A 1 111 ? 0.624 5.161 -4.876 1.00 90.44 111 THR A N 1
ATOM 928 C CA . THR A 1 111 ? -0.576 5.499 -5.642 1.00 90.44 111 THR A CA 1
ATOM 929 C C . THR A 1 111 ? -1.674 5.956 -4.677 1.00 90.44 111 THR A C 1
ATOM 931 O O . THR A 1 111 ? -1.419 6.700 -3.726 1.00 90.44 111 THR A O 1
ATOM 934 N N . ARG A 1 112 ? -2.911 5.506 -4.877 1.00 87.81 112 ARG A N 1
ATOM 935 C CA . ARG A 1 112 ? -3.991 5.740 -3.931 1.00 87.81 112 ARG A CA 1
ATOM 936 C C . ARG A 1 112 ? -3.751 4.946 -2.642 1.00 87.81 112 ARG A C 1
ATOM 938 O O . ARG A 1 112 ? -3.386 3.771 -2.680 1.00 87.81 112 ARG A O 1
ATOM 945 N N . LYS A 1 113 ? -4.004 5.583 -1.494 1.00 89.69 113 LYS A N 1
ATOM 946 C CA . LYS A 1 113 ? -3.965 4.908 -0.193 1.00 89.69 113 LYS A CA 1
ATOM 947 C C . LYS A 1 113 ? -5.022 3.814 -0.098 1.00 89.69 113 LYS A C 1
ATOM 949 O O . LYS A 1 113 ? -6.161 4.021 -0.513 1.00 89.69 113 LYS A O 1
ATOM 954 N N . ILE A 1 114 ? -4.657 2.716 0.548 1.00 91.12 114 ILE A N 1
ATOM 955 C CA . ILE A 1 114 ? -5.583 1.652 0.929 1.00 91.12 114 ILE A CA 1
ATOM 956 C C . ILE A 1 114 ? -6.453 2.177 2.070 1.00 91.12 114 ILE A C 1
ATOM 958 O O . ILE A 1 114 ? -5.951 2.497 3.155 1.00 91.12 114 ILE A O 1
ATOM 962 N N . ALA A 1 115 ? -7.752 2.309 1.820 1.00 93.62 115 ALA A N 1
ATOM 963 C CA . ALA A 1 115 ? -8.681 2.847 2.797 1.00 93.62 115 ALA A CA 1
ATOM 964 C C . ALA A 1 115 ? -9.107 1.786 3.817 1.00 93.62 115 ALA A C 1
ATOM 966 O O . ALA A 1 115 ? -9.555 0.689 3.478 1.00 93.62 115 ALA A O 1
ATOM 967 N N . ILE A 1 116 ? -9.039 2.180 5.083 1.00 96.81 116 ILE A N 1
ATOM 968 C CA . ILE A 1 116 ? -9.601 1.476 6.228 1.00 96.81 116 ILE A CA 1
ATOM 969 C C . ILE A 1 116 ? -10.614 2.426 6.850 1.00 96.81 116 ILE A C 1
ATOM 971 O O . ILE A 1 116 ? -10.269 3.516 7.313 1.00 96.81 116 ILE A O 1
ATOM 975 N N . ARG A 1 117 ? -11.885 2.046 6.827 1.00 98.06 117 ARG A N 1
ATOM 976 C CA . ARG A 1 117 ? -12.983 2.860 7.354 1.00 98.06 117 ARG A CA 1
ATOM 977 C C . ARG A 1 117 ? -13.591 2.170 8.551 1.00 98.06 117 ARG A C 1
ATOM 979 O O . ARG A 1 117 ? -13.666 0.948 8.572 1.00 98.06 117 ARG A O 1
ATOM 986 N N . TYR A 1 118 ? -14.016 2.921 9.557 1.00 98.44 118 TYR A N 1
ATOM 987 C CA . TYR A 1 118 ? -14.659 2.297 10.705 1.00 98.44 118 TYR A CA 1
ATOM 988 C C . TYR A 1 118 ? -15.741 3.152 11.343 1.00 98.44 118 TYR A C 1
ATOM 990 O O . TYR A 1 118 ? -15.654 4.379 11.398 1.00 98.44 118 TYR A O 1
ATOM 998 N N . ILE A 1 119 ? -16.723 2.454 11.908 1.00 98.06 119 ILE A N 1
ATOM 999 C CA . ILE A 1 119 ? -17.838 3.016 12.663 1.00 98.06 119 ILE A CA 1
ATOM 1000 C C . ILE A 1 119 ? -17.795 2.446 14.080 1.00 98.06 119 ILE A C 1
ATOM 1002 O O . ILE A 1 119 ? -17.544 1.256 14.293 1.00 98.06 119 ILE A O 1
ATOM 1006 N N . LEU A 1 120 ? -18.090 3.29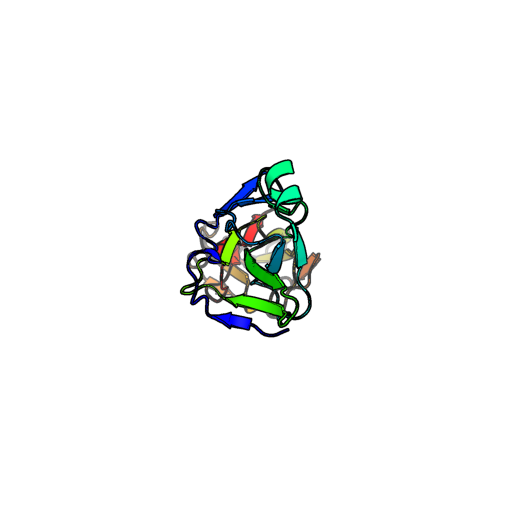7 15.063 1.00 96.94 120 LEU A N 1
ATOM 1007 C CA . LEU A 1 120 ? -18.280 2.900 16.458 1.00 96.94 120 LEU A CA 1
ATOM 1008 C C . LEU A 1 120 ? -19.749 3.087 16.838 1.00 96.94 120 LEU A C 1
ATOM 1010 O O . LEU A 1 120 ? -20.222 4.217 16.965 1.00 96.94 120 LEU A O 1
ATOM 1014 N N . LYS A 1 121 ? -20.473 1.984 17.035 1.00 95.88 121 LYS A N 1
ATOM 1015 C CA . LYS A 1 121 ? -21.875 2.004 17.470 1.00 95.88 121 LYS A CA 1
ATOM 1016 C C . LYS A 1 121 ? -21.939 1.781 18.973 1.00 95.88 121 LYS A C 1
ATOM 1018 O O . LYS A 1 121 ? -21.586 0.713 19.467 1.00 95.88 121 LYS A O 1
ATOM 1023 N N . GLU A 1 122 ? -22.392 2.792 19.708 1.00 93.94 122 GLU A N 1
ATOM 1024 C CA . GLU A 1 122 ? -22.527 2.712 21.162 1.00 93.94 122 GLU A CA 1
ATOM 1025 C C . GLU A 1 122 ? -23.955 2.349 21.573 1.00 93.94 122 GLU A C 1
ATOM 1027 O O . GLU A 1 122 ? -24.922 3.001 21.174 1.00 93.94 122 GLU A O 1
ATOM 1032 N N . ARG A 1 123 ? -24.092 1.360 22.459 1.00 90.94 123 ARG A N 1
ATOM 1033 C CA . ARG A 1 123 ? -25.357 1.021 23.114 1.00 90.94 123 ARG A CA 1
ATOM 1034 C C . ARG A 1 123 ? -25.237 1.219 24.619 1.00 90.94 123 ARG A C 1
ATOM 1036 O O . ARG A 1 123 ? -24.494 0.523 25.313 1.00 90.94 123 ARG A O 1
ATOM 1043 N N . LYS A 1 124 ? -26.016 2.162 25.148 1.00 83.62 124 LYS A N 1
ATOM 1044 C CA . LYS A 1 124 ? -26.093 2.420 26.590 1.00 83.62 124 LYS A CA 1
ATOM 1045 C C . LYS A 1 124 ? -26.994 1.383 27.261 1.00 83.62 124 LYS A C 1
ATOM 1047 O O . LYS A 1 124 ? -28.113 1.147 26.809 1.00 83.62 124 LYS A O 1
ATOM 1052 N N . LYS A 1 125 ? -26.533 0.812 28.375 1.00 79.75 125 LYS A N 1
ATOM 1053 C CA . LYS A 1 125 ? -27.393 0.089 29.322 1.00 79.75 125 LYS A CA 1
ATOM 1054 C C . LYS A 1 125 ? -27.946 1.114 30.322 1.00 79.75 125 LYS A C 1
ATOM 1056 O O . LYS A 1 125 ? -27.175 1.875 30.913 1.00 79.75 125 LYS A O 1
ATOM 1061 N N . LEU A 1 126 ? -29.270 1.182 30.484 1.00 78.38 126 LEU A N 1
ATOM 1062 C CA . LEU A 1 126 ? -29.904 2.051 31.486 1.00 78.38 126 LEU A CA 1
ATOM 1063 C C . LEU A 1 126 ? -29.345 1.704 32.880 1.00 78.38 126 LEU A C 1
ATOM 1065 O O . LEU A 1 126 ? -29.180 0.533 33.199 1.00 78.38 126 LEU A O 1
ATOM 1069 N N . PHE A 1 127 ? -29.004 2.724 33.674 1.00 80.44 127 PHE A N 1
ATOM 1070 C CA . PHE A 1 127 ? -28.423 2.619 35.028 1.00 80.44 127 PHE A CA 1
ATOM 1071 C C . PHE A 1 127 ? -27.037 1.951 35.178 1.00 80.44 127 PHE A C 1
ATOM 1073 O O . PHE A 1 127 ? -26.497 1.971 36.279 1.00 80.44 127 PHE A O 1
ATOM 1080 N N . SER A 1 128 ? -26.403 1.437 34.115 1.00 83.81 128 SER A N 1
ATOM 1081 C CA . SER A 1 128 ? -25.026 0.905 34.202 1.00 83.81 128 SER A CA 1
ATOM 1082 C C . SER A 1 128 ? -23.977 2.022 34.235 1.00 83.81 128 SER A C 1
ATOM 1084 O O . SER A 1 128 ? -24.206 3.081 33.661 1.00 83.81 128 SER A O 1
ATOM 1086 N N . ASN A 1 129 ? -22.792 1.792 34.807 1.00 88.94 129 ASN A N 1
ATOM 1087 C CA . ASN A 1 129 ? -21.620 2.671 34.641 1.00 88.94 129 ASN A CA 1
ATOM 1088 C C . ASN A 1 129 ? -20.818 2.382 33.356 1.00 88.94 129 ASN A C 1
ATOM 1090 O O . ASN A 1 129 ? -19.793 3.013 33.104 1.00 88.94 129 ASN A O 1
ATOM 1094 N N . SER A 1 130 ? -21.314 1.468 32.521 1.00 93.00 130 SER A N 1
ATOM 1095 C CA . SER A 1 130 ? -20.708 1.040 31.263 1.00 93.00 130 SER A CA 1
ATOM 1096 C C . SER A 1 130 ? -21.628 1.246 30.053 1.00 93.00 130 SER A C 1
ATOM 1098 O O . SER A 1 130 ? -22.845 1.442 30.170 1.00 93.00 130 SER A O 1
ATOM 1100 N N . LYS A 1 131 ? -21.023 1.190 28.869 1.00 94.25 131 LYS A N 1
ATOM 1101 C CA . LYS A 1 131 ? -21.658 1.125 27.550 1.00 94.25 131 LYS A CA 1
ATOM 1102 C C . LYS A 1 131 ? -21.058 -0.041 26.763 1.00 94.25 131 LYS A C 1
ATOM 1104 O O . LYS A 1 131 ? -19.898 -0.391 26.967 1.00 94.25 131 LYS A O 1
ATOM 1109 N N . MET A 1 132 ? -21.849 -0.626 25.867 1.00 95.94 132 MET A N 1
ATOM 1110 C CA . MET A 1 132 ? -21.332 -1.562 24.867 1.00 95.94 132 MET A CA 1
ATOM 1111 C C . MET A 1 132 ? -20.918 -0.771 23.630 1.00 95.94 132 MET A C 1
ATOM 1113 O O . MET A 1 132 ? -21.641 0.142 23.220 1.00 95.94 132 MET A O 1
ATOM 1117 N N . VAL A 1 133 ? -19.780 -1.117 23.040 1.00 96.75 133 VAL A N 1
ATOM 1118 C CA . VAL A 1 133 ? -19.301 -0.547 21.779 1.00 96.75 133 VAL A CA 1
ATOM 1119 C C . VAL A 1 133 ? -19.155 -1.679 20.771 1.00 96.75 133 VAL A C 1
ATOM 1121 O O . VAL A 1 133 ? -18.366 -2.596 20.988 1.00 96.75 133 VAL A O 1
ATOM 1124 N N . GLN A 1 134 ? -19.909 -1.608 19.676 1.00 97.25 134 GLN A N 1
ATOM 1125 C CA . GLN A 1 134 ? -19.704 -2.448 18.500 1.00 97.25 134 GLN A CA 1
ATOM 1126 C C . GLN A 1 134 ? -18.827 -1.693 17.504 1.00 97.25 134 GLN A C 1
ATOM 1128 O O . GLN A 1 134 ? -19.121 -0.548 17.148 1.00 97.25 134 GLN A O 1
ATOM 1133 N N . MET A 1 135 ? -17.768 -2.348 17.044 1.00 97.81 135 MET A N 1
ATOM 1134 C CA . MET A 1 135 ? -16.886 -1.823 16.008 1.00 97.81 135 MET A CA 1
ATOM 1135 C C . MET A 1 135 ? -17.231 -2.486 14.679 1.00 97.81 135 MET A C 1
ATOM 1137 O O . MET A 1 135 ? -17.405 -3.704 14.612 1.00 97.81 135 MET A O 1
ATOM 1141 N N . GLN A 1 136 ? -17.343 -1.676 13.634 1.00 98.00 136 GLN A N 1
ATOM 1142 C CA . GLN A 1 136 ? -17.481 -2.143 12.258 1.00 98.00 136 GLN A CA 1
ATOM 1143 C C . GLN A 1 136 ? -16.321 -1.555 11.467 1.00 98.00 136 GLN A C 1
ATOM 1145 O O . GLN A 1 136 ? -16.114 -0.345 11.538 1.00 98.00 136 GLN A O 1
ATOM 1150 N N . VAL A 1 137 ? -15.551 -2.399 10.785 1.00 98.38 137 VAL A N 1
ATOM 1151 C CA . VAL A 1 137 ? -14.347 -2.004 10.045 1.00 98.38 137 VAL A CA 1
ATOM 1152 C C . VAL A 1 137 ? -14.476 -2.472 8.603 1.00 98.38 137 VAL A C 1
ATOM 1154 O O . VAL A 1 137 ? -14.600 -3.665 8.353 1.00 98.38 137 VAL A O 1
ATOM 1157 N N . PHE A 1 138 ? -14.435 -1.541 7.661 1.00 98.12 138 PHE A N 1
ATOM 1158 C CA . PHE A 1 138 ? -14.317 -1.822 6.240 1.00 98.12 138 PHE A CA 1
ATOM 1159 C C . PHE A 1 138 ? -12.847 -1.737 5.817 1.00 98.12 138 PHE A C 1
ATOM 1161 O O . PHE A 1 138 ? -12.192 -0.721 6.076 1.00 98.12 138 PHE A O 1
ATOM 1168 N N . CYS A 1 139 ? -12.353 -2.760 5.123 1.00 95.94 139 CYS A N 1
ATOM 1169 C CA . CYS A 1 139 ? -10.994 -2.811 4.581 1.00 95.94 139 CYS A CA 1
ATOM 1170 C C . CYS A 1 139 ? -11.031 -2.984 3.056 1.00 95.94 139 CYS A C 1
ATOM 1172 O O . CYS A 1 139 ? -11.765 -3.828 2.552 1.00 95.94 139 CYS A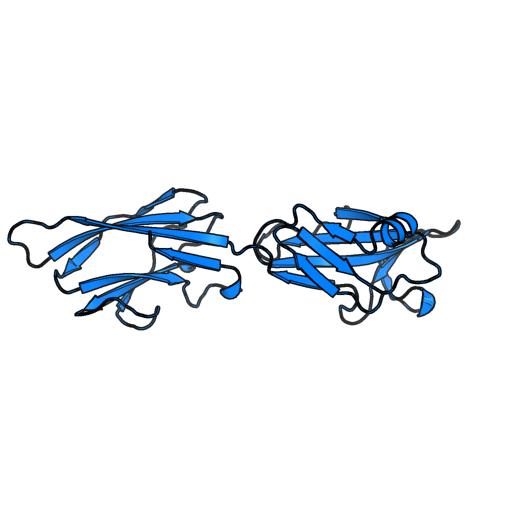 O 1
ATOM 1174 N N . GLU A 1 140 ? -10.230 -2.227 2.298 1.00 92.19 140 GLU A N 1
ATOM 1175 C CA . GLU A 1 140 ? -10.104 -2.455 0.842 1.00 92.19 140 GLU A CA 1
ATOM 1176 C C . GLU A 1 140 ? -9.302 -3.717 0.485 1.00 92.19 140 GLU A C 1
ATOM 1178 O O . GLU A 1 140 ? -9.439 -4.232 -0.622 1.00 92.19 140 GLU A O 1
ATOM 1183 N N . VAL A 1 141 ? -8.488 -4.218 1.416 1.00 90.44 141 VAL A N 1
ATOM 1184 C CA . VAL A 1 141 ? -7.661 -5.427 1.274 1.00 90.44 141 VAL A CA 1
ATOM 1185 C C . VAL A 1 141 ? -7.737 -6.265 2.549 1.00 90.44 141 VAL A C 1
ATOM 1187 O O . VAL A 1 141 ? -8.116 -5.749 3.603 1.00 90.44 141 VAL A O 1
ATOM 1190 N N . ASP A 1 142 ? -7.341 -7.534 2.467 1.00 92.06 142 ASP A N 1
ATOM 1191 C CA . ASP A 1 142 ? -7.153 -8.376 3.650 1.00 92.06 142 ASP A CA 1
ATOM 1192 C C . ASP A 1 142 ? -6.019 -7.817 4.523 1.00 92.06 142 ASP A C 1
ATOM 1194 O O . ASP A 1 142 ? -4.962 -7.433 4.016 1.00 92.06 142 ASP A O 1
ATOM 1198 N N . LEU A 1 143 ? -6.217 -7.787 5.842 1.00 92.06 143 LEU A N 1
ATOM 1199 C CA . LEU A 1 143 ? -5.214 -7.332 6.807 1.00 92.06 143 LEU A CA 1
ATOM 1200 C C . LEU A 1 143 ? -5.067 -8.351 7.941 1.00 92.06 143 LEU A C 1
ATOM 1202 O O . LEU A 1 143 ? -6.077 -8.821 8.470 1.00 92.06 143 LEU A O 1
ATOM 1206 N N . PRO A 1 144 ? -3.837 -8.658 8.387 1.00 93.38 144 PRO A N 1
ATOM 1207 C CA . PRO A 1 144 ? -3.651 -9.466 9.584 1.00 93.38 144 PRO A CA 1
ATOM 1208 C C . PRO A 1 144 ? -4.199 -8.724 10.809 1.00 93.38 144 PRO A C 1
ATOM 1210 O O . PRO A 1 144 ? -4.197 -7.490 10.856 1.00 93.38 144 PRO A O 1
ATOM 1213 N N . ARG A 1 145 ? -4.650 -9.453 11.831 1.00 94.00 145 ARG A N 1
ATOM 1214 C CA . ARG A 1 145 ? -5.224 -8.856 13.053 1.00 94.00 145 ARG A CA 1
ATOM 1215 C C . ARG A 1 145 ? -4.260 -7.911 13.763 1.00 94.00 145 ARG A C 1
ATOM 1217 O O . ARG A 1 145 ? -4.698 -6.959 14.403 1.00 94.00 145 ARG A O 1
ATOM 1224 N N . GLU A 1 146 ? -2.959 -8.167 13.643 1.00 94.44 146 GLU A N 1
ATOM 1225 C CA . GLU A 1 146 ? -1.894 -7.352 14.218 1.00 94.44 146 GLU A CA 1
ATOM 1226 C C . GLU A 1 146 ? -1.726 -6.013 13.492 1.00 94.44 146 GLU A C 1
ATOM 1228 O O . GLU A 1 146 ? -1.061 -5.132 14.030 1.00 94.44 146 GLU A O 1
ATOM 1233 N N . ALA A 1 147 ? -2.332 -5.826 12.310 1.00 94.12 147 ALA A N 1
ATOM 1234 C CA . ALA A 1 147 ? -2.219 -4.581 11.560 1.00 94.12 147 ALA A CA 1
ATOM 1235 C C . ALA A 1 147 ? -2.995 -3.424 12.198 1.00 94.12 147 ALA A C 1
ATOM 1237 O O . ALA A 1 147 ? -2.626 -2.256 12.061 1.00 94.12 147 ALA A O 1
ATOM 1238 N N . LEU A 1 148 ? -4.075 -3.733 12.910 1.00 96.75 148 LEU A N 1
ATOM 1239 C CA . LEU A 1 148 ? -4.912 -2.742 13.569 1.00 96.75 148 LEU A CA 1
ATOM 1240 C C . LEU A 1 148 ? -4.896 -2.947 15.080 1.00 96.75 148 LEU A C 1
ATOM 1242 O O . LEU A 1 148 ? -4.748 -4.053 15.595 1.00 96.75 148 LEU A O 1
ATOM 1246 N N . CYS A 1 149 ? -5.111 -1.863 15.808 1.00 97.00 149 CYS A N 1
ATOM 1247 C CA . CYS A 1 149 ? -5.380 -1.903 17.235 1.00 97.00 149 CYS A CA 1
ATOM 1248 C C . CYS A 1 149 ? -6.511 -0.936 17.579 1.00 97.00 149 CYS A C 1
ATOM 1250 O O . CYS A 1 149 ? -6.812 -0.006 16.823 1.00 97.00 149 CYS A O 1
ATOM 1252 N N . TYR A 1 150 ? -7.150 -1.141 18.729 1.00 97.62 150 TYR A N 1
ATOM 1253 C CA . TYR A 1 150 ? -8.034 -0.133 19.302 1.00 97.62 150 TYR A CA 1
ATOM 1254 C C . TYR A 1 150 ? -7.483 0.359 20.633 1.00 97.62 150 TYR A C 1
ATOM 1256 O O . TYR A 1 150 ? -6.976 -0.409 21.447 1.00 97.62 150 TYR A O 1
ATOM 1264 N N . VAL A 1 151 ? -7.603 1.660 20.861 1.00 98.06 151 VAL A N 1
ATOM 1265 C CA . VAL A 1 151 ? -7.181 2.308 22.099 1.00 98.06 151 VAL A CA 1
ATOM 1266 C C . VAL A 1 151 ? -8.403 2.686 22.901 1.00 98.06 151 VAL A C 1
ATOM 1268 O O . VAL A 1 151 ? -9.339 3.289 22.369 1.00 98.06 151 VAL A O 1
ATOM 1271 N N . LYS A 1 152 ? -8.379 2.358 24.192 1.00 97.50 152 LYS A N 1
ATOM 1272 C CA . LYS A 1 152 ? -9.325 2.858 25.186 1.00 97.50 152 LYS A CA 1
ATOM 1273 C C . LYS A 1 152 ? -8.664 3.950 26.019 1.00 97.50 152 LYS A C 1
ATOM 1275 O O . LYS A 1 152 ? -7.606 3.724 26.604 1.00 97.50 152 LYS A O 1
ATOM 1280 N N . LYS A 1 153 ? -9.317 5.104 26.141 1.00 98.12 153 LYS A N 1
ATOM 1281 C CA . LYS A 1 153 ? -8.848 6.214 26.981 1.00 98.12 153 LYS A CA 1
ATOM 1282 C C . LYS A 1 153 ? -9.974 6.797 27.816 1.00 98.12 153 LYS A C 1
ATOM 1284 O O . LYS A 1 153 ? -11.073 7.032 27.320 1.00 98.12 153 LYS A O 1
ATOM 1289 N N . LYS A 1 154 ? -9.686 7.071 29.087 1.00 97.19 154 LYS A N 1
ATOM 1290 C CA . LYS A 1 154 ? -10.608 7.742 30.006 1.00 97.19 154 LYS A CA 1
ATOM 1291 C C . LYS A 1 154 ? -10.603 9.258 29.788 1.00 97.19 154 LYS A C 1
ATOM 1293 O O . LYS A 1 154 ? -9.554 9.871 29.609 1.00 97.19 154 LYS A O 1
ATOM 1298 N N . GLY A 1 155 ? -11.778 9.874 29.834 1.00 96.75 155 GLY A N 1
ATOM 1299 C CA . GLY A 1 155 ? -11.980 11.325 29.851 1.00 96.75 155 GLY A CA 1
ATOM 1300 C C . GLY A 1 155 ? -11.873 12.031 28.497 1.00 96.75 155 GLY A C 1
ATOM 1301 O O . GLY A 1 155 ? -12.429 13.115 28.350 1.00 96.75 155 GLY A O 1
ATOM 1302 N N . SER A 1 156 ? -11.216 11.441 27.495 1.00 97.25 156 SER A N 1
ATOM 1303 C CA . SER A 1 156 ? -11.088 12.030 26.154 1.00 97.25 156 SER A CA 1
ATOM 1304 C C . SER A 1 156 ? -10.881 10.973 25.072 1.00 97.25 156 SER A C 1
ATOM 1306 O O . SER A 1 156 ? -10.517 9.837 25.369 1.00 97.25 156 SER A O 1
ATOM 1308 N N . ILE A 1 157 ? -11.114 11.359 23.815 1.00 96.75 157 ILE A N 1
ATOM 1309 C CA . ILE A 1 157 ? -10.836 10.523 22.643 1.00 96.75 157 ILE A CA 1
ATOM 1310 C C . ILE A 1 157 ? -9.310 10.372 22.504 1.00 96.75 157 ILE A C 1
ATOM 1312 O O . ILE A 1 157 ? -8.624 11.396 22.562 1.00 96.75 157 ILE A O 1
ATOM 1316 N N . PRO A 1 158 ? -8.781 9.149 22.295 1.00 97.75 158 PRO A N 1
ATOM 1317 C CA . PRO A 1 158 ? -7.370 8.956 21.975 1.00 97.75 158 PRO A CA 1
ATOM 1318 C C . PRO A 1 158 ? -6.938 9.805 20.770 1.00 97.75 158 PRO A C 1
ATOM 1320 O O . PRO A 1 158 ? -7.701 9.969 19.805 1.00 97.75 158 PRO A O 1
ATOM 1323 N N . VAL A 1 159 ? -5.720 10.347 20.808 1.00 96.75 159 VAL A N 1
ATOM 1324 C CA . VAL A 1 159 ? -5.135 11.091 19.677 1.00 96.75 159 VAL A CA 1
ATOM 1325 C C . VAL A 1 159 ? -4.210 10.231 18.813 1.00 96.75 159 VAL A C 1
ATOM 1327 O O . VAL A 1 159 ? -4.163 10.452 17.605 1.00 96.75 159 VAL A O 1
ATOM 1330 N N . ASN A 1 160 ? -3.580 9.197 19.377 1.00 96.06 160 ASN A N 1
ATOM 1331 C CA . ASN A 1 160 ? -2.753 8.204 18.679 1.00 96.06 160 ASN A CA 1
ATOM 1332 C C . ASN A 1 160 ? -2.887 6.807 19.337 1.00 96.06 160 ASN A C 1
ATOM 1334 O O . ASN A 1 160 ? -3.674 6.641 20.273 1.00 96.06 160 ASN A O 1
ATOM 1338 N N . ASN A 1 161 ? -2.154 5.810 18.829 1.00 95.06 161 ASN A N 1
ATOM 1339 C CA . ASN A 1 161 ? -2.169 4.427 19.329 1.00 95.06 161 ASN A CA 1
ATOM 1340 C C . ASN A 1 161 ? -1.553 4.262 20.736 1.00 95.06 161 ASN A C 1
ATOM 1342 O O . ASN A 1 161 ? -1.866 3.297 21.425 1.00 95.06 161 ASN A O 1
ATOM 1346 N N . GLU A 1 162 ? -0.742 5.220 21.184 1.00 96.06 162 GLU A N 1
ATOM 1347 C CA . GLU A 1 162 ? -0.094 5.224 22.503 1.00 96.06 162 GLU A CA 1
ATOM 1348 C C . GLU A 1 162 ? -0.894 6.011 23.565 1.00 96.06 162 GLU A C 1
ATOM 1350 O O . GLU A 1 162 ? -0.622 5.929 24.763 1.00 96.06 162 GLU A O 1
ATOM 1355 N N . ASP A 1 163 ? -1.906 6.782 23.149 1.00 97.31 163 ASP A N 1
ATOM 1356 C CA . ASP A 1 163 ? -2.698 7.675 24.001 1.00 97.31 163 ASP A CA 1
ATOM 1357 C C . ASP A 1 163 ? -3.834 6.931 24.718 1.00 97.31 163 ASP A C 1
ATOM 1359 O O . ASP A 1 163 ? -5.025 7.191 24.522 1.00 97.31 163 ASP A O 1
ATOM 1363 N N . GLY A 1 164 ? -3.462 5.966 25.553 1.00 97.00 164 GLY A N 1
ATOM 1364 C CA . GLY A 1 164 ? -4.382 5.163 26.350 1.00 97.00 164 GLY A CA 1
ATOM 1365 C C . GLY A 1 164 ? -3.937 3.711 26.455 1.00 97.00 164 GLY A C 1
ATOM 1366 O O . GLY A 1 164 ? -2.770 3.378 26.288 1.00 97.00 164 GLY A O 1
ATOM 1367 N N . MET A 1 165 ? -4.886 2.831 26.758 1.00 97.44 165 MET A N 1
ATOM 1368 C CA . MET A 1 165 ? -4.640 1.394 26.794 1.00 97.44 165 MET A CA 1
ATOM 1369 C C . MET A 1 165 ? -4.939 0.793 25.421 1.00 97.44 165 MET A C 1
ATOM 1371 O O . MET A 1 165 ? -6.088 0.822 24.971 1.00 97.44 165 MET A O 1
ATOM 1375 N N . GLN A 1 166 ? -3.906 0.263 24.771 1.00 97.00 166 GLN A N 1
ATOM 1376 C CA . GLN A 1 166 ? -4.002 -0.408 23.478 1.00 97.00 166 GLN A CA 1
ATOM 1377 C C . GLN A 1 166 ? -4.469 -1.858 23.636 1.00 97.00 166 GLN A C 1
ATOM 1379 O O . GLN A 1 166 ? -4.062 -2.572 24.551 1.00 97.00 166 GLN A O 1
ATOM 1384 N N . PHE A 1 167 ? -5.294 -2.301 22.695 1.00 96.31 167 PHE A N 1
ATOM 1385 C CA . PHE A 1 167 ? -5.780 -3.666 22.583 1.00 96.31 167 PHE A CA 1
ATOM 1386 C C . PHE A 1 167 ? -5.628 -4.164 21.149 1.00 96.31 167 PHE A C 1
ATOM 1388 O O . PHE A 1 167 ? -5.890 -3.432 20.191 1.00 96.31 167 PHE A O 1
ATOM 1395 N N . GLN A 1 168 ? -5.230 -5.426 21.016 1.00 94.81 168 GLN A N 1
ATOM 1396 C CA . GLN A 1 168 ? -5.162 -6.122 19.734 1.00 94.81 168 GLN A CA 1
ATOM 1397 C C . GLN A 1 168 ? -6.504 -6.772 19.393 1.00 94.81 168 GLN A C 1
ATOM 1399 O O . GLN A 1 168 ? -7.275 -7.152 20.280 1.00 94.81 168 GLN A O 1
ATOM 1404 N N . PHE A 1 169 ? -6.768 -6.921 18.098 1.00 95.75 169 PHE A N 1
ATOM 1405 C CA . PHE A 1 169 ? -7.899 -7.705 17.617 1.00 95.75 169 PHE A CA 1
ATOM 1406 C C . PHE A 1 169 ? -7.578 -9.202 17.643 1.00 95.75 169 PHE A C 1
ATOM 1408 O O . PHE A 1 169 ? -6.421 -9.609 17.601 1.00 95.75 169 PHE A O 1
ATOM 1415 N N . ILE A 1 170 ? -8.617 -10.033 17.738 1.00 92.75 170 ILE A N 1
ATOM 1416 C CA . ILE A 1 170 ? -8.474 -11.491 17.891 1.00 92.75 170 ILE A CA 1
ATOM 1417 C C . ILE A 1 170 ? -8.505 -12.253 16.559 1.00 92.75 170 ILE A C 1
ATOM 1419 O O . ILE A 1 170 ? -8.122 -13.422 16.514 1.00 92.75 170 ILE A O 1
ATOM 1423 N N . SER A 1 171 ? -8.958 -11.605 15.487 1.00 94.25 171 SER A N 1
ATOM 1424 C CA . SER A 1 171 ? -9.172 -12.192 14.164 1.00 94.25 171 SER A CA 1
ATOM 1425 C C . SER A 1 171 ? -8.662 -11.262 13.077 1.00 94.25 171 SER A C 1
ATOM 1427 O O . SER A 1 171 ? -8.737 -10.042 13.237 1.00 94.25 171 SER A O 1
ATOM 1429 N N . ASP A 1 172 ? -8.168 -11.850 11.991 1.00 96.12 172 ASP A N 1
ATOM 1430 C CA . ASP A 1 172 ? -7.771 -11.112 10.795 1.00 96.12 172 ASP A CA 1
ATOM 1431 C C . ASP A 1 172 ? -8.977 -10.384 10.187 1.00 96.12 172 ASP A C 1
ATOM 1433 O O . ASP A 1 172 ? -10.135 -10.736 10.442 1.00 96.12 172 ASP A O 1
ATOM 1437 N N . PHE A 1 173 ? -8.693 -9.357 9.393 1.00 96.25 173 PHE A N 1
ATOM 1438 C CA . PHE A 1 173 ? -9.686 -8.592 8.655 1.00 96.25 173 PHE A CA 1
ATOM 1439 C C . PHE A 1 173 ? -9.707 -9.067 7.211 1.00 96.25 173 PHE A C 1
ATOM 1441 O O . PHE A 1 173 ? -8.667 -9.113 6.555 1.00 96.25 173 PHE A O 1
ATOM 1448 N N . VAL A 1 174 ? -10.895 -9.371 6.707 1.00 95.38 174 VAL A N 1
ATOM 1449 C CA . VAL A 1 174 ? -11.093 -9.655 5.284 1.00 95.38 174 VAL A CA 1
ATOM 1450 C C . VAL A 1 174 ? -11.430 -8.370 4.536 1.00 95.38 174 VAL A C 1
ATOM 1452 O O . VAL A 1 174 ? -11.987 -7.434 5.119 1.00 95.38 174 VAL A O 1
ATOM 1455 N N . ALA A 1 175 ? -11.129 -8.318 3.244 1.00 94.69 175 ALA A N 1
ATOM 1456 C CA . ALA A 1 175 ? -11.585 -7.248 2.372 1.00 94.69 175 ALA A CA 1
ATOM 1457 C C . ALA A 1 175 ? -13.122 -7.138 2.420 1.00 94.69 175 ALA A C 1
ATOM 1459 O O . ALA A 1 175 ? -13.846 -8.135 2.349 1.00 94.69 175 ALA A O 1
ATOM 1460 N N . GLY A 1 176 ? -13.627 -5.911 2.534 1.00 96.75 176 GLY A N 1
ATOM 1461 C CA . GLY A 1 176 ? -15.032 -5.614 2.796 1.00 96.75 176 GLY A CA 1
ATOM 1462 C C . GLY A 1 176 ? -15.324 -5.341 4.273 1.00 96.75 176 GLY A C 1
ATOM 1463 O O . GLY A 1 176 ? -14.466 -4.867 5.017 1.00 96.75 176 GLY A O 1
ATOM 1464 N N . ASP A 1 177 ? -16.571 -5.588 4.679 1.00 97.69 177 ASP A N 1
ATOM 1465 C CA . ASP A 1 177 ? -17.076 -5.266 6.015 1.00 97.69 177 ASP A CA 1
ATOM 1466 C C . ASP A 1 177 ? -16.745 -6.345 7.055 1.00 97.69 177 ASP A C 1
ATOM 1468 O O . ASP A 1 177 ? -17.088 -7.518 6.906 1.00 97.69 177 ASP A O 1
ATOM 1472 N N . ASN A 1 178 ? -16.175 -5.917 8.180 1.00 98.25 178 ASN A N 1
ATOM 1473 C CA . ASN A 1 178 ? -15.846 -6.744 9.335 1.00 98.25 178 ASN A CA 1
ATOM 1474 C C . ASN A 1 178 ? -16.632 -6.244 10.553 1.00 98.25 178 ASN A C 1
ATOM 1476 O O . ASN A 1 178 ? -16.409 -5.134 11.045 1.00 98.25 178 ASN A O 1
ATOM 1480 N N . ILE A 1 179 ? -17.554 -7.061 11.066 1.00 97.06 179 ILE A N 1
ATOM 1481 C CA . ILE A 1 179 ? -18.281 -6.772 12.309 1.00 97.06 179 ILE A CA 1
ATOM 1482 C C . ILE A 1 179 ? -17.556 -7.464 13.456 1.00 97.06 179 ILE A C 1
ATOM 1484 O O . ILE A 1 179 ? -17.478 -8.691 13.502 1.00 97.06 179 ILE A O 1
ATOM 1488 N N . LEU A 1 180 ? -17.050 -6.675 14.398 1.00 96.00 180 LEU A N 1
ATOM 1489 C CA . LEU A 1 180 ? -16.265 -7.186 15.514 1.00 96.00 180 LEU A CA 1
ATOM 1490 C C . LEU A 1 180 ? -17.141 -7.462 16.745 1.00 96.00 180 LEU A C 1
ATOM 1492 O O . LEU A 1 180 ? -18.202 -6.843 16.900 1.00 96.00 180 LEU A O 1
ATOM 1496 N N . PRO A 1 181 ? -16.700 -8.357 17.652 1.00 93.94 181 PRO A N 1
ATOM 1497 C CA . PRO A 1 181 ? -17.374 -8.575 18.926 1.00 93.94 181 PRO A CA 1
ATOM 1498 C C . PRO A 1 181 ? -17.567 -7.271 19.708 1.00 93.94 181 PRO A C 1
ATOM 1500 O O . PRO A 1 181 ? -16.690 -6.405 19.733 1.00 93.94 181 PRO A O 1
ATOM 1503 N N . GLU A 1 182 ? -18.719 -7.134 20.369 1.00 95.19 182 GLU A N 1
ATOM 1504 C CA . GLU A 1 182 ? -18.966 -5.983 21.234 1.00 95.19 182 GLU A CA 1
ATOM 1505 C C . GLU A 1 182 ? -18.028 -5.999 22.443 1.00 95.19 182 GLU A C 1
ATOM 1507 O O . GLU A 1 182 ? -17.827 -7.037 23.076 1.00 95.19 182 GLU A O 1
ATOM 1512 N N . ILE A 1 183 ? -17.520 -4.824 22.811 1.00 95.31 183 ILE A N 1
ATOM 1513 C CA . ILE A 1 183 ? -16.719 -4.645 24.023 1.00 95.31 183 ILE A CA 1
ATOM 1514 C C . ILE A 1 183 ? -17.453 -3.780 25.041 1.00 95.31 183 ILE A C 1
ATOM 1516 O O . ILE A 1 183 ? -18.192 -2.857 24.691 1.00 95.31 183 ILE A O 1
ATOM 1520 N N . GLU A 1 184 ? -17.218 -4.056 26.320 1.00 94.62 184 GLU A N 1
ATOM 1521 C CA . GLU A 1 184 ? -17.697 -3.212 27.407 1.00 94.62 184 GLU A CA 1
ATOM 1522 C C . GLU A 1 184 ? -16.676 -2.109 27.727 1.00 94.62 184 GLU A C 1
ATOM 1524 O O . GLU A 1 184 ? -15.468 -2.332 27.878 1.00 94.62 184 GLU A O 1
ATOM 1529 N N . VAL A 1 185 ? -17.170 -0.877 27.798 1.00 95.12 185 VAL A N 1
ATOM 1530 C CA . VAL A 1 185 ? -16.374 0.341 27.967 1.00 95.12 185 VAL A CA 1
ATOM 1531 C C . VAL A 1 185 ? -17.011 1.173 29.069 1.00 95.12 185 VAL A C 1
ATOM 1533 O O . VAL A 1 185 ? -18.241 1.265 29.139 1.00 95.12 185 VAL A O 1
ATOM 1536 N N . ALA A 1 186 ? -16.213 1.772 29.955 1.00 94.81 186 ALA A N 1
ATOM 1537 C CA . ALA A 1 186 ? -16.772 2.670 30.961 1.00 94.81 186 ALA A CA 1
ATOM 1538 C C . ALA A 1 186 ? -17.465 3.863 30.280 1.00 94.81 186 ALA A C 1
ATOM 1540 O O . ALA A 1 186 ? -17.123 4.262 29.165 1.00 94.81 186 ALA A O 1
ATOM 1541 N N . LYS A 1 187 ? -18.475 4.449 30.925 1.00 91.75 187 LYS A N 1
ATOM 1542 C CA . LYS A 1 187 ? -19.230 5.571 30.337 1.00 91.75 187 LYS A CA 1
ATOM 1543 C C . LYS A 1 187 ? -18.359 6.778 29.981 1.00 91.75 187 LYS A C 1
ATOM 1545 O O . LYS A 1 187 ? -18.694 7.487 29.036 1.00 91.75 187 LYS A O 1
ATOM 1550 N N . ASP A 1 188 ? -17.285 7.004 30.729 1.00 94.50 188 ASP A N 1
ATOM 1551 C CA . ASP A 1 188 ? -16.311 8.078 30.536 1.00 94.50 188 ASP A CA 1
ATOM 1552 C C . ASP A 1 188 ? -15.065 7.639 29.751 1.00 94.50 188 ASP A C 1
ATOM 1554 O O . ASP A 1 188 ? -14.127 8.420 29.603 1.00 94.50 188 ASP A O 1
ATOM 1558 N N . GLU A 1 189 ? -15.050 6.415 29.223 1.00 96.25 189 GLU A N 1
ATOM 1559 C CA . GLU A 1 189 ? -14.023 5.932 28.306 1.00 96.25 189 GLU A CA 1
ATOM 1560 C C . GLU A 1 189 ? -14.447 6.105 26.839 1.00 96.25 189 GLU A C 1
ATOM 1562 O O . GLU A 1 189 ? -15.617 5.980 26.450 1.00 96.25 189 GLU A O 1
ATOM 1567 N N . TYR A 1 190 ? -13.450 6.363 26.004 1.00 96.56 190 TYR A N 1
ATOM 1568 C CA . TYR A 1 190 ? -13.562 6.549 24.567 1.00 96.56 190 TYR A CA 1
ATOM 1569 C C . TYR A 1 190 ? -12.689 5.528 23.851 1.00 96.56 190 TYR A C 1
ATOM 1571 O O . TYR A 1 190 ? -11.636 5.140 24.357 1.00 96.56 190 TYR A O 1
ATOM 1579 N N . VAL A 1 191 ? -13.138 5.113 22.667 1.00 97.44 191 VAL A N 1
ATOM 1580 C CA . VAL A 1 191 ? -12.462 4.118 21.832 1.00 97.44 191 VAL A CA 1
ATOM 1581 C C . VAL A 1 191 ? -12.098 4.736 20.489 1.00 97.44 191 VAL A C 1
ATOM 1583 O O . VAL A 1 191 ? -12.873 5.524 19.938 1.00 97.44 191 VAL A O 1
ATOM 1586 N N . ARG A 1 192 ? -10.934 4.375 19.951 1.00 98.00 192 ARG A N 1
ATOM 1587 C CA . ARG A 1 192 ? -10.516 4.728 18.591 1.00 98.00 192 ARG A CA 1
ATOM 1588 C C . ARG A 1 192 ? -9.637 3.632 17.992 1.00 98.00 192 ARG A C 1
ATOM 1590 O O . ARG A 1 192 ? -8.889 3.003 18.729 1.00 98.00 192 ARG A O 1
ATOM 1597 N N . ILE A 1 193 ? -9.760 3.401 16.686 1.00 98.06 193 ILE A N 1
ATOM 1598 C CA . ILE A 1 193 ? -8.967 2.409 15.947 1.00 98.06 193 ILE A CA 1
ATOM 1599 C C . ILE A 1 193 ? -7.777 3.113 15.290 1.00 98.06 193 ILE A C 1
ATOM 1601 O O . ILE A 1 193 ? -7.919 4.243 14.814 1.00 98.06 193 ILE A O 1
ATOM 1605 N N . TYR A 1 194 ? -6.628 2.442 15.279 1.00 97.75 194 TYR A N 1
ATOM 1606 C CA . TYR A 1 194 ? -5.373 2.896 14.686 1.00 97.75 194 TYR A CA 1
ATOM 1607 C C . TYR A 1 194 ? -4.666 1.759 13.948 1.00 97.75 194 TYR A C 1
ATOM 1609 O O . TYR A 1 194 ? -4.944 0.585 14.188 1.00 97.75 194 TYR A O 1
ATOM 1617 N N . LEU A 1 195 ? -3.718 2.128 13.084 1.00 96.56 195 LEU A N 1
ATOM 1618 C CA . LEU A 1 195 ? -2.686 1.205 12.620 1.00 96.56 195 LEU A CA 1
ATOM 1619 C C . LEU A 1 195 ? -1.756 0.862 13.788 1.00 96.56 195 LEU A C 1
ATOM 1621 O O . LEU A 1 195 ? -1.322 1.756 14.518 1.00 96.56 195 LEU A O 1
ATOM 1625 N N . SER A 1 196 ? -1.434 -0.417 13.927 1.00 93.94 196 SER A N 1
ATOM 1626 C CA . SER A 1 196 ? -0.445 -0.926 14.879 1.00 93.94 196 SER A CA 1
ATOM 1627 C C . SER A 1 196 ? 0.981 -0.583 14.443 1.00 93.94 196 SER A C 1
ATOM 1629 O O . SER A 1 196 ? 1.220 -0.311 13.270 1.00 93.94 196 SER A O 1
ATOM 1631 N N . ASP A 1 197 ? 1.944 -0.600 15.365 1.00 88.62 197 ASP A N 1
ATOM 1632 C CA . ASP A 1 197 ? 3.380 -0.401 15.086 1.00 88.62 197 ASP A CA 1
ATOM 1633 C C . ASP A 1 197 ? 4.028 -1.526 14.287 1.00 88.62 197 ASP A C 1
ATOM 1635 O O . ASP A 1 197 ? 5.007 -1.281 13.593 1.00 88.62 197 ASP A O 1
ATOM 1639 N N . GLU A 1 198 ? 3.392 -2.692 14.263 1.00 84.25 198 GLU A N 1
ATOM 1640 C CA . GLU A 1 198 ? 3.826 -3.857 13.486 1.00 84.25 198 GLU A CA 1
ATOM 1641 C C . GLU A 1 198 ? 3.525 -3.736 11.978 1.00 84.25 198 GLU A C 1
ATOM 1643 O O . GLU A 1 198 ? 3.943 -4.581 11.190 1.00 84.25 198 GLU A O 1
ATOM 1648 N N . VAL A 1 199 ? 2.771 -2.715 11.549 1.00 87.25 199 VAL A N 1
ATOM 1649 C CA . VAL A 1 199 ? 2.436 -2.523 10.130 1.00 87.25 199 VAL A CA 1
ATOM 1650 C C . VAL A 1 199 ? 3.608 -1.907 9.386 1.00 87.25 199 VAL A C 1
ATOM 1652 O O . VAL A 1 199 ? 3.933 -0.735 9.581 1.00 87.25 199 VAL A O 1
ATOM 1655 N N . GLU A 1 200 ? 4.183 -2.671 8.465 1.00 85.00 200 GLU A N 1
ATOM 1656 C CA . GLU A 1 200 ? 5.109 -2.140 7.471 1.00 85.00 200 GLU A CA 1
ATOM 1657 C C . GLU A 1 200 ? 4.390 -1.178 6.515 1.00 85.00 200 GLU A C 1
ATOM 1659 O O . GLU A 1 200 ? 3.210 -1.343 6.196 1.00 85.00 200 GLU A O 1
ATOM 1664 N N . HIS A 1 201 ? 5.115 -0.162 6.043 1.00 84.88 201 HIS A N 1
ATOM 1665 C CA . HIS A 1 201 ? 4.609 0.815 5.079 1.00 84.88 201 HIS A CA 1
ATOM 1666 C C . HIS A 1 201 ? 3.323 1.540 5.518 1.00 84.88 201 HIS A C 1
ATOM 1668 O O . HIS A 1 201 ? 2.441 1.787 4.698 1.00 84.88 201 HIS A O 1
ATOM 1674 N N . LYS A 1 202 ? 3.184 1.910 6.804 1.00 88.25 202 LYS A N 1
ATOM 1675 C CA . LYS A 1 202 ? 1.994 2.599 7.363 1.00 88.25 202 LYS A CA 1
ATOM 1676 C C . LYS A 1 202 ? 1.466 3.744 6.497 1.00 88.25 202 LYS A C 1
ATOM 1678 O O . LYS A 1 202 ? 0.263 3.998 6.454 1.00 88.25 202 LYS A O 1
ATOM 1683 N N . GLU A 1 203 ? 2.364 4.453 5.825 1.00 86.81 203 GLU A N 1
ATOM 1684 C CA . GLU A 1 203 ? 2.081 5.576 4.945 1.00 86.81 203 GLU A CA 1
ATOM 1685 C C . GLU A 1 203 ? 1.129 5.236 3.784 1.00 86.81 203 GLU A C 1
ATOM 1687 O O . GLU A 1 203 ? 0.400 6.128 3.340 1.00 86.81 203 GLU A O 1
ATOM 1692 N N . VAL A 1 204 ? 1.069 3.972 3.346 1.00 89.94 204 VAL A N 1
ATOM 1693 C CA . VAL A 1 204 ? 0.198 3.499 2.251 1.00 89.94 204 VAL A CA 1
ATOM 1694 C C . VAL A 1 204 ? -1.256 3.335 2.682 1.00 89.94 204 VAL A C 1
ATOM 1696 O O . VAL A 1 204 ? -2.145 3.278 1.835 1.00 89.94 204 VAL A O 1
ATOM 1699 N N . TYR A 1 205 ? -1.517 3.279 3.987 1.00 92.31 205 TYR A N 1
ATOM 1700 C CA . TYR A 1 205 ? -2.857 3.132 4.534 1.00 92.31 205 TYR A CA 1
ATOM 1701 C C . TYR A 1 205 ? -3.435 4.496 4.918 1.00 92.31 205 TYR A C 1
ATOM 1703 O O . TYR A 1 205 ? -2.738 5.431 5.339 1.00 92.31 205 TYR A O 1
ATOM 1711 N N . GLY A 1 206 ? -4.747 4.621 4.764 1.00 93.31 206 GLY A N 1
ATOM 1712 C CA . GLY A 1 206 ? -5.532 5.724 5.300 1.00 93.31 206 GLY A CA 1
ATOM 1713 C C . GLY A 1 206 ? -6.601 5.174 6.228 1.00 93.31 206 GLY A C 1
ATOM 1714 O O . GLY A 1 206 ? -7.394 4.342 5.801 1.00 93.31 206 GLY A O 1
ATOM 1715 N N . ILE A 1 207 ? -6.632 5.635 7.482 1.00 96.19 207 ILE A N 1
ATOM 1716 C CA . ILE A 1 207 ? -7.673 5.257 8.441 1.00 96.19 207 ILE A CA 1
ATOM 1717 C C . ILE A 1 207 ? -8.663 6.403 8.650 1.00 96.19 207 ILE A C 1
ATOM 1719 O O . ILE A 1 207 ? -8.280 7.522 9.001 1.00 96.19 207 ILE A O 1
ATOM 1723 N N . TYR A 1 208 ? -9.946 6.120 8.444 1.00 96.12 208 TYR A N 1
ATOM 1724 C CA . TYR A 1 208 ? -11.010 7.117 8.440 1.00 96.12 208 TYR A CA 1
ATOM 1725 C C . TYR A 1 208 ? -12.151 6.666 9.350 1.00 96.12 208 TYR A C 1
ATOM 1727 O O . TYR A 1 208 ? -12.644 5.544 9.248 1.00 96.12 208 TYR A O 1
ATOM 1735 N N . LYS A 1 209 ? -12.567 7.546 10.260 1.00 95.31 209 LYS A N 1
ATOM 1736 C CA . LYS A 1 209 ? -13.758 7.328 11.081 1.00 95.31 209 LYS A CA 1
ATOM 1737 C C . LYS A 1 209 ? -14.979 7.850 10.329 1.00 95.31 209 LYS A C 1
ATOM 1739 O O . LYS A 1 209 ? -14.948 9.007 9.910 1.00 95.31 209 LYS A O 1
ATOM 1744 N N . GLU A 1 210 ? -16.021 7.033 10.226 1.00 92.00 210 GLU A N 1
ATOM 1745 C CA . GLU A 1 210 ? -17.342 7.413 9.702 1.00 92.00 210 GLU A CA 1
ATOM 1746 C C . GLU A 1 210 ? -18.344 7.736 10.824 1.00 92.00 210 GLU A C 1
ATOM 1748 O O . GLU A 1 210 ? -18.211 7.191 11.953 1.00 92.00 210 GLU A O 1
#